Protein AF-A0A3S0IUZ4-F1 (afdb_monomer_lite)

pLDDT: mean 76.38, std 26.77, range [26.02, 98.75]

Sequence (244 aa):
MRRESFLPTLWREYWLGLLCVPESLPTFTSVLWPRCVYHRPGGYAGPLLISDRSLNGAGVPEYPLNALEGSDYRIWSLLLERGSLDIDEDIVDYNEDNCPFDFNPEQVNTDGDALGDICDPDMDGDGIDNESDNCPLIPNTDQANFDGDELGDVCDLDADNDEVNDDSDLCLYTQLGATVNASGCSIAQLVPCEGADENTSWKNHGQYVSKMAKEAKTFRKQGLINQWEFLTIMQAAAQSACGK

Organism: NCBI:txid271096

Radius of gyration: 33.3 Å; chains: 1; bounding box: 91×49×77 Å

InterPro domains:
  IPR003367 Thrombospondin, type 3-like repeat [PF02412] (110-143)
  IPR003367 Thrombospondin, type 3-like repeat [PF02412] (147-173)
  IPR017897 Thrombospondin, type 3 repeat [PS51234] (108-143)
  IPR028974 TSP type-3 repeat [G3DSA:4.10.1080.10] (69-176)
  IPR028974 TSP type-3 repeat [SSF103647] (84-174)

Secondary structure (DSSP, 8-state):
-------------------B-----------PPPPB-PPPPTT--S--------B-TTSPBPPS--TTSSS-HHHHHHHHHHT---SSSSSS-TTT-SSTTS--TT---SS-SSS-TTT-SSTT-SSS-TTT-SSTTS--TT---SS-SSS-TTT-SSTT-SSS-TTT-S-SSPPTT--B-TTS-BHHHHS-SS-SBTTB--SSHHHHHHHHHHHHHHHHHHTSS-HHHHHHHHHHHHHS-TT-

Structure (mmCIF, N/CA/C/O backbone):
data_AF-A0A3S0IUZ4-F1
#
_entry.id   AF-A0A3S0IUZ4-F1
#
loop_
_atom_site.group_PDB
_atom_site.id
_atom_site.type_symbol
_atom_site.label_atom_id
_atom_site.label_alt_id
_atom_site.label_comp_id
_atom_site.label_asym_id
_atom_site.label_entity_id
_atom_site.label_seq_id
_atom_site.pdbx_PDB_ins_code
_atom_site.Cartn_x
_atom_site.Cartn_y
_atom_site.Cartn_z
_atom_site.occupancy
_atom_site.B_iso_or_equiv
_atom_site.auth_seq_id
_atom_site.auth_comp_id
_atom_site.auth_asym_id
_atom_site.auth_atom_id
_atom_site.pdbx_PDB_model_num
ATOM 1 N N . MET A 1 1 ? 50.490 -33.095 11.705 1.00 38.12 1 MET A N 1
ATOM 2 C CA . MET A 1 1 ? 49.403 -33.441 10.763 1.00 38.12 1 MET A CA 1
ATOM 3 C C . MET A 1 1 ? 48.264 -32.476 11.022 1.00 38.12 1 MET A C 1
ATOM 5 O O . MET A 1 1 ? 47.929 -32.265 12.181 1.00 38.12 1 MET A O 1
ATOM 9 N N . ARG A 1 2 ? 47.815 -31.796 9.966 1.00 28.83 2 ARG A N 1
ATOM 10 C CA . ARG A 1 2 ? 46.907 -30.645 9.998 1.00 28.83 2 ARG A CA 1
ATOM 11 C C . ARG A 1 2 ? 45.588 -30.977 10.707 1.00 28.83 2 ARG A C 1
ATOM 13 O O . ARG A 1 2 ? 44.941 -31.958 10.357 1.00 28.83 2 ARG A O 1
ATOM 20 N N . ARG A 1 3 ? 45.200 -30.134 11.665 1.00 34.34 3 ARG A N 1
ATOM 21 C CA . ARG A 1 3 ? 43.798 -29.721 11.824 1.00 34.34 3 ARG A CA 1
ATOM 22 C C . ARG A 1 3 ? 43.570 -28.625 10.795 1.00 34.34 3 ARG A C 1
ATOM 24 O O . ARG A 1 3 ? 44.510 -27.864 10.626 1.00 34.34 3 ARG A O 1
ATOM 31 N N . GLU A 1 4 ? 42.401 -28.566 10.168 1.00 31.52 4 GLU A N 1
ATOM 32 C CA . GLU A 1 4 ? 41.558 -27.363 10.117 1.00 31.52 4 GLU A CA 1
ATOM 33 C C . GLU A 1 4 ? 40.123 -27.770 9.767 1.00 31.52 4 GLU A C 1
ATOM 35 O O . GLU A 1 4 ? 39.864 -28.812 9.165 1.00 31.52 4 GLU A O 1
ATOM 40 N N . SER A 1 5 ? 39.214 -26.954 10.269 1.00 30.95 5 SER A N 1
ATOM 41 C CA . SER A 1 5 ? 37.774 -27.099 10.380 1.00 30.95 5 SER A CA 1
ATOM 42 C C . SER A 1 5 ? 37.096 -25.974 9.593 1.00 30.95 5 SER A C 1
ATOM 44 O O . SER A 1 5 ? 37.681 -24.915 9.418 1.00 30.95 5 SER A O 1
ATOM 46 N N . PHE A 1 6 ? 35.875 -26.263 9.144 1.00 29.30 6 PHE A N 1
ATOM 47 C CA . PHE A 1 6 ? 34.813 -25.414 8.584 1.00 29.30 6 PHE A CA 1
ATOM 48 C C . PHE A 1 6 ? 34.943 -23.865 8.627 1.00 29.30 6 PHE A C 1
ATOM 50 O O . PHE A 1 6 ? 35.162 -23.286 9.685 1.00 29.30 6 PHE A O 1
ATOM 57 N N . LEU A 1 7 ? 34.697 -23.289 7.433 1.00 31.92 7 LEU A N 1
ATOM 58 C CA . LEU A 1 7 ? 34.215 -21.962 6.956 1.00 31.92 7 LEU A CA 1
ATOM 59 C C . LEU A 1 7 ? 33.821 -20.860 7.981 1.00 31.92 7 LEU A C 1
ATOM 61 O O . LEU A 1 7 ? 33.289 -21.169 9.045 1.00 31.92 7 LEU A O 1
ATOM 65 N N . PRO A 1 8 ? 33.969 -19.562 7.614 1.00 32.47 8 PRO A N 1
ATOM 66 C CA . PRO A 1 8 ? 32.879 -18.879 6.899 1.00 32.47 8 PRO A CA 1
ATOM 67 C C . PRO A 1 8 ? 33.288 -17.996 5.699 1.00 32.47 8 PRO A C 1
ATOM 69 O O . PRO A 1 8 ? 34.370 -17.422 5.620 1.00 32.47 8 PRO A O 1
ATOM 72 N N . THR A 1 9 ? 32.327 -17.938 4.782 1.00 36.88 9 THR A N 1
ATOM 73 C CA . THR A 1 9 ? 31.965 -16.945 3.762 1.00 36.88 9 THR A CA 1
ATOM 74 C C . THR A 1 9 ? 32.426 -15.509 4.028 1.00 36.88 9 THR A C 1
ATOM 76 O O . THR 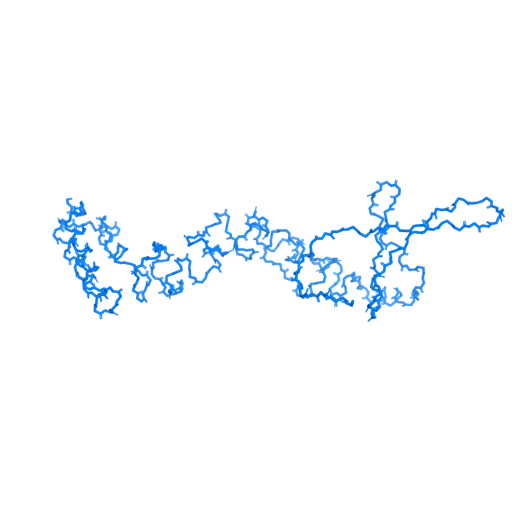A 1 9 ? 32.147 -14.981 5.096 1.00 36.88 9 THR A O 1
ATOM 79 N N . LEU A 1 10 ? 33.020 -14.873 3.010 1.00 26.48 10 LEU A N 1
ATOM 80 C CA . LEU A 1 10 ? 32.946 -13.438 2.686 1.00 26.48 10 LEU A CA 1
ATOM 81 C C . LEU A 1 10 ? 33.593 -13.253 1.299 1.00 26.48 10 LEU A C 1
ATOM 83 O O . LEU A 1 10 ? 34.812 -13.318 1.175 1.00 26.48 10 LEU A O 1
ATOM 87 N N . TRP A 1 11 ? 32.789 -13.057 0.251 1.00 26.02 11 TRP A N 1
ATOM 88 C CA . TRP A 1 11 ? 33.273 -12.571 -1.047 1.00 26.02 11 TRP A CA 1
ATOM 89 C C . TRP A 1 11 ? 32.462 -11.339 -1.450 1.00 26.02 11 TRP A C 1
ATOM 91 O O . TRP A 1 11 ? 31.494 -11.417 -2.196 1.00 26.02 11 TRP A O 1
ATOM 101 N N . ARG A 1 12 ? 32.891 -10.188 -0.938 1.00 34.03 12 ARG A N 1
ATOM 102 C CA . ARG A 1 12 ? 33.001 -8.961 -1.727 1.00 34.03 12 ARG A CA 1
ATOM 103 C C . ARG A 1 12 ? 34.488 -8.635 -1.732 1.00 34.03 12 ARG A C 1
ATOM 105 O O . ARG A 1 12 ? 35.056 -8.471 -0.662 1.00 34.03 12 ARG A O 1
ATOM 112 N N . GLU A 1 13 ? 35.112 -8.631 -2.903 1.00 31.73 13 GLU A N 1
ATOM 113 C CA . GLU A 1 13 ? 35.878 -7.485 -3.399 1.00 31.73 13 GLU A CA 1
ATOM 114 C C . GLU A 1 13 ? 36.484 -7.781 -4.776 1.00 31.73 13 GLU A C 1
ATOM 116 O O . GLU A 1 13 ? 36.879 -8.899 -5.106 1.00 31.73 13 GLU A O 1
ATOM 121 N N . TYR A 1 14 ? 36.455 -6.722 -5.576 1.00 35.22 14 TYR A N 1
ATOM 122 C CA . TYR A 1 14 ? 36.903 -6.586 -6.950 1.00 35.22 14 TYR A CA 1
ATOM 123 C C . TYR A 1 14 ? 38.440 -6.636 -7.065 1.00 35.22 14 TYR A C 1
ATOM 125 O O . TYR A 1 14 ? 39.145 -6.752 -6.069 1.00 35.22 14 TYR A O 1
ATOM 133 N N . TRP A 1 15 ? 38.920 -6.480 -8.307 1.00 33.03 15 TRP A N 1
ATOM 134 C CA . TRP A 1 15 ? 40.301 -6.270 -8.782 1.00 33.03 15 TRP A CA 1
ATOM 135 C C . TRP A 1 15 ? 40.948 -7.493 -9.445 1.00 33.03 15 TRP A C 1
ATOM 137 O O . TRP A 1 15 ? 41.754 -8.224 -8.873 1.00 33.03 15 TRP A O 1
ATOM 147 N N . LEU A 1 16 ? 40.647 -7.658 -10.732 1.00 35.12 16 LEU A N 1
ATOM 148 C CA . LEU A 1 16 ? 41.428 -8.483 -11.650 1.00 35.12 16 LEU A CA 1
ATOM 149 C C . LEU A 1 16 ? 42.621 -7.663 -12.159 1.00 35.12 16 LEU A C 1
ATOM 151 O O . LEU A 1 16 ? 42.471 -6.665 -12.865 1.00 35.12 16 LEU A O 1
ATOM 155 N N . GLY A 1 17 ? 43.816 -8.076 -11.735 1.00 34.81 17 GLY A N 1
ATOM 156 C CA . GLY A 1 17 ? 45.087 -7.487 -12.139 1.00 34.81 17 GLY A CA 1
ATOM 157 C C . GLY A 1 17 ? 45.420 -7.773 -13.605 1.00 34.81 17 GLY A C 1
ATOM 158 O O . GLY A 1 17 ? 45.372 -8.914 -14.062 1.00 34.81 17 GLY A O 1
ATOM 159 N N . LEU A 1 18 ? 45.804 -6.716 -14.319 1.00 35.62 18 LEU A N 1
ATOM 160 C CA . LEU A 1 18 ? 46.315 -6.742 -15.685 1.00 35.62 18 LEU A CA 1
ATOM 161 C C . LEU A 1 18 ? 47.748 -7.313 -15.689 1.00 35.62 18 LEU A C 1
ATOM 163 O O . LEU A 1 18 ? 48.633 -6.754 -15.041 1.00 35.62 18 LEU A O 1
ATOM 167 N N . LEU A 1 19 ? 47.998 -8.411 -16.408 1.00 38.41 19 LEU A N 1
ATOM 168 C CA . LEU A 1 19 ? 49.339 -8.991 -16.562 1.00 38.41 19 LEU A CA 1
ATOM 169 C C . LEU A 1 19 ? 49.801 -8.796 -18.010 1.00 38.41 19 LEU A C 1
ATOM 171 O O . LEU A 1 19 ? 49.246 -9.392 -18.930 1.00 38.41 19 LEU A O 1
ATOM 175 N N . CYS A 1 20 ? 50.804 -7.942 -18.217 1.00 34.34 20 CYS A N 1
ATOM 176 C CA . CYS A 1 20 ? 51.356 -7.647 -19.539 1.00 34.34 20 CYS A CA 1
ATOM 177 C C . CYS A 1 20 ? 52.800 -8.185 -19.603 1.00 34.34 20 CYS A C 1
ATOM 179 O O . CYS A 1 20 ? 53.623 -7.866 -18.742 1.00 34.34 20 CYS A O 1
ATOM 181 N N . VAL A 1 21 ? 53.107 -9.033 -20.592 1.00 38.72 21 VAL A N 1
ATOM 182 C CA . VAL A 1 21 ? 54.426 -9.678 -20.749 1.00 38.72 21 VAL A CA 1
ATOM 183 C C . VAL A 1 21 ? 55.182 -9.018 -21.912 1.00 38.72 21 VAL A C 1
ATOM 185 O O . VAL A 1 21 ? 54.617 -8.917 -23.000 1.00 38.72 21 VAL A O 1
ATOM 188 N N . PRO A 1 22 ? 56.439 -8.569 -21.737 1.00 35.72 22 PRO A N 1
ATOM 189 C CA . PRO A 1 22 ? 57.230 -8.039 -22.842 1.00 35.72 22 PRO A CA 1
ATOM 190 C C . PRO A 1 22 ? 57.871 -9.179 -23.648 1.00 35.72 22 PRO A C 1
ATOM 192 O O . PRO A 1 22 ? 58.700 -9.925 -23.124 1.00 35.72 22 PRO A O 1
ATOM 195 N N . GLU A 1 23 ? 57.532 -9.304 -24.933 1.00 37.03 23 GLU A N 1
ATOM 196 C CA . GLU A 1 23 ? 58.313 -10.127 -25.860 1.00 37.03 23 GLU A CA 1
ATOM 197 C C . GLU A 1 23 ? 59.601 -9.392 -26.247 1.00 37.03 23 GLU A C 1
ATOM 199 O O . GLU A 1 23 ? 59.605 -8.202 -26.560 1.00 37.03 23 GLU A O 1
ATOM 204 N N . SER A 1 24 ? 60.717 -10.115 -26.229 1.00 46.59 24 SER A N 1
ATOM 205 C CA . SER A 1 24 ? 61.991 -9.642 -26.764 1.00 46.59 24 SER A CA 1
ATOM 206 C C . SER A 1 24 ? 62.342 -10.511 -27.960 1.00 46.59 24 SER A C 1
ATOM 208 O O . SER A 1 24 ? 62.272 -11.727 -27.827 1.00 46.59 24 SER A O 1
ATOM 210 N N . LEU A 1 25 ? 62.678 -9.900 -29.105 1.00 37.78 25 LEU A N 1
ATOM 211 C CA . LEU A 1 25 ? 63.705 -10.310 -30.082 1.00 37.78 25 LEU A CA 1
ATOM 212 C C . LEU A 1 25 ? 63.731 -9.321 -31.284 1.00 37.78 25 LEU A C 1
ATOM 214 O O . LEU A 1 25 ? 62.871 -8.447 -31.373 1.00 37.78 25 LEU A O 1
ATOM 218 N N . PRO A 1 26 ? 64.794 -9.320 -32.116 1.00 46.88 26 PRO A N 1
ATOM 219 C CA . PRO A 1 26 ? 65.522 -8.098 -32.428 1.00 46.88 26 PRO A CA 1
ATOM 220 C C . PRO A 1 26 ? 65.213 -7.513 -33.811 1.00 46.88 26 PRO A C 1
ATOM 222 O O . PRO A 1 26 ? 64.905 -8.218 -34.766 1.00 46.88 26 PRO A O 1
ATOM 225 N N . THR A 1 27 ? 65.437 -6.199 -33.903 1.00 49.34 27 THR A N 1
ATOM 226 C CA . THR A 1 27 ? 65.638 -5.405 -35.127 1.00 49.34 27 THR A CA 1
ATOM 227 C C . THR A 1 27 ? 64.523 -5.478 -36.173 1.00 49.34 27 THR A C 1
ATOM 229 O O . THR A 1 27 ? 64.590 -6.274 -37.096 1.00 49.34 27 THR A O 1
ATOM 232 N N . PHE A 1 28 ? 63.551 -4.572 -36.083 1.00 41.09 28 PHE A N 1
ATOM 233 C CA . PHE A 1 28 ? 63.311 -3.498 -37.059 1.00 41.09 28 PHE A CA 1
ATOM 234 C C . PHE A 1 28 ? 62.211 -2.573 -36.508 1.00 41.09 28 PHE A C 1
ATOM 236 O O . PHE A 1 28 ? 61.380 -2.968 -35.697 1.00 41.09 28 PHE A O 1
ATOM 243 N N . THR A 1 29 ? 62.272 -1.302 -36.886 1.00 48.88 29 THR A N 1
ATOM 244 C CA . THR A 1 29 ? 61.481 -0.190 -36.348 1.00 48.88 29 THR A CA 1
ATOM 245 C C . THR A 1 29 ? 59.971 -0.364 -36.551 1.00 48.88 29 THR A C 1
ATOM 247 O O . THR A 1 29 ? 59.463 -0.096 -37.636 1.00 48.88 29 THR A O 1
ATOM 250 N N . SER A 1 30 ? 59.247 -0.737 -35.497 1.00 41.72 30 SER A N 1
ATOM 251 C CA . SER A 1 30 ? 57.835 -0.386 -35.295 1.00 41.72 30 SER A CA 1
ATOM 252 C C . SER A 1 30 ? 57.509 -0.489 -33.802 1.00 41.72 30 SER A C 1
ATOM 254 O O . SER A 1 30 ? 57.964 -1.405 -33.120 1.00 41.72 30 SER A O 1
ATOM 256 N N . VAL A 1 31 ? 56.815 0.515 -33.267 1.00 38.41 31 VAL A N 1
ATOM 257 C CA . VAL A 1 31 ? 56.419 0.578 -31.854 1.00 38.41 31 VAL A CA 1
ATOM 258 C C . VAL A 1 31 ? 55.264 -0.404 -31.654 1.00 38.41 31 VAL A C 1
ATOM 260 O O . VAL A 1 31 ? 54.158 -0.138 -32.114 1.00 38.41 31 VAL A O 1
ATOM 263 N N . LEU A 1 32 ? 55.521 -1.536 -30.997 1.00 39.16 32 LEU A N 1
ATOM 264 C CA . LEU A 1 32 ? 54.489 -2.460 -30.523 1.00 39.16 32 LEU A CA 1
ATOM 265 C C . LEU A 1 32 ? 54.197 -2.169 -29.047 1.00 39.16 32 LEU A C 1
ATOM 267 O O . LEU A 1 32 ? 55.089 -2.234 -28.201 1.00 39.16 32 LEU A O 1
ATOM 271 N N . TRP A 1 33 ? 52.944 -1.826 -28.759 1.00 36.09 33 TRP A N 1
ATOM 272 C CA . TRP A 1 33 ? 52.404 -1.700 -27.405 1.00 36.09 33 TRP A CA 1
ATOM 273 C C . TRP A 1 33 ? 52.109 -3.096 -26.825 1.00 36.09 33 TRP A C 1
ATOM 275 O O . TRP A 1 33 ? 51.830 -4.022 -27.592 1.00 36.09 33 TRP A O 1
ATOM 285 N N . PRO A 1 34 ? 52.173 -3.288 -25.494 1.00 35.28 34 PRO A N 1
ATOM 286 C CA . PRO A 1 34 ? 51.939 -4.593 -24.887 1.00 35.28 34 PRO A CA 1
ATOM 287 C C . PRO A 1 34 ? 50.483 -5.038 -25.078 1.00 35.28 34 PRO A C 1
ATOM 289 O O . PRO A 1 34 ? 49.554 -4.295 -24.775 1.00 35.28 34 PRO A O 1
ATOM 292 N N . ARG A 1 35 ? 50.281 -6.278 -25.537 1.00 39.81 35 ARG A N 1
ATOM 293 C CA . ARG A 1 35 ? 48.979 -6.951 -25.464 1.00 39.81 35 ARG A CA 1
ATOM 294 C C . ARG A 1 35 ? 48.735 -7.370 -24.018 1.00 39.81 35 ARG A C 1
ATOM 296 O O . ARG A 1 35 ? 49.530 -8.122 -23.457 1.00 39.81 35 ARG A O 1
ATOM 303 N N . CYS A 1 36 ? 47.646 -6.901 -23.424 1.00 36.91 36 CYS A N 1
ATOM 304 C CA . CYS A 1 36 ? 47.216 -7.341 -22.104 1.0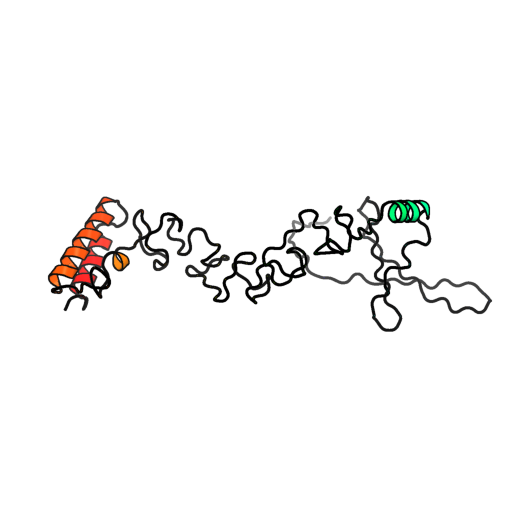0 36.91 36 CYS A CA 1
ATOM 305 C C . CYS A 1 36 ? 45.989 -8.244 -22.289 1.00 36.91 36 CYS A C 1
ATOM 307 O O . CYS A 1 36 ? 45.030 -7.862 -22.952 1.00 36.91 36 CYS A O 1
ATOM 309 N N . VAL A 1 37 ? 46.057 -9.467 -21.762 1.00 39.72 37 VAL A N 1
ATOM 310 C CA . VAL A 1 37 ? 44.999 -10.482 -21.887 1.00 39.72 37 VAL A CA 1
ATOM 311 C C . VAL A 1 37 ? 44.443 -10.764 -20.497 1.00 39.72 37 VAL A C 1
ATOM 313 O O . VAL A 1 37 ? 45.203 -10.963 -19.549 1.00 39.72 37 VAL A O 1
ATOM 316 N N . TYR A 1 38 ? 43.118 -10.794 -20.371 1.00 36.34 38 TYR A N 1
ATOM 317 C CA . TYR A 1 38 ? 42.448 -11.207 -19.141 1.00 36.34 38 TYR A CA 1
ATOM 318 C C . TYR A 1 38 ? 42.519 -12.732 -18.995 1.00 36.34 38 TYR A C 1
ATOM 320 O O . TYR A 1 38 ? 42.073 -13.472 -19.873 1.00 36.34 38 TYR A O 1
ATOM 328 N N . HIS A 1 39 ? 43.069 -13.226 -17.886 1.00 35.56 39 HIS A N 1
ATOM 329 C CA . HIS A 1 39 ? 43.077 -14.659 -17.593 1.00 35.56 39 HIS A CA 1
ATOM 330 C C . HIS A 1 39 ? 41.900 -15.048 -16.692 1.00 35.56 39 HIS A C 1
ATOM 332 O O . HIS A 1 39 ? 41.704 -14.464 -15.628 1.00 35.56 39 HIS A O 1
ATOM 338 N N . ARG A 1 40 ? 41.153 -16.093 -17.085 1.00 43.81 40 ARG A N 1
ATOM 339 C CA . ARG A 1 40 ? 40.202 -16.776 -16.192 1.00 43.81 40 ARG A CA 1
ATOM 340 C C . ARG A 1 40 ? 40.958 -17.580 -15.122 1.00 43.81 40 ARG A C 1
ATOM 342 O O . ARG A 1 40 ? 41.949 -18.234 -15.457 1.00 43.81 40 ARG A O 1
ATOM 349 N N . PRO A 1 41 ? 40.459 -17.651 -13.876 1.00 39.06 41 PRO A N 1
ATOM 350 C CA . PRO A 1 41 ? 40.871 -18.678 -12.924 1.00 39.06 41 PRO A CA 1
ATOM 351 C C . PRO A 1 41 ? 40.514 -20.076 -13.456 1.00 39.06 41 PRO A C 1
ATOM 353 O O . PRO A 1 41 ? 39.448 -20.280 -14.041 1.00 39.06 41 PRO A O 1
ATOM 356 N N . GLY A 1 42 ? 41.414 -21.045 -13.273 1.00 35.34 42 GLY A N 1
ATOM 357 C CA . GLY A 1 42 ? 41.238 -22.408 -13.781 1.00 35.34 42 GLY A CA 1
ATOM 358 C C . GLY A 1 42 ? 40.006 -23.099 -13.187 1.00 35.34 42 GLY A C 1
ATOM 359 O O . GLY A 1 42 ? 39.918 -23.251 -11.972 1.00 35.34 42 GLY A O 1
ATOM 360 N N . GLY A 1 43 ? 39.078 -23.534 -14.048 1.00 39.41 43 GLY A N 1
ATOM 361 C CA . GLY A 1 43 ? 37.890 -24.303 -13.648 1.00 39.41 43 GLY A CA 1
ATOM 362 C C . GLY A 1 43 ? 36.665 -24.195 -14.567 1.00 39.41 43 GLY A C 1
ATOM 363 O O . GLY A 1 43 ? 35.780 -25.036 -14.472 1.00 39.41 43 GLY A O 1
ATOM 364 N N . TYR A 1 44 ? 36.609 -23.220 -15.481 1.00 35.81 44 TYR A N 1
ATOM 365 C CA . TYR A 1 44 ? 35.459 -23.024 -16.377 1.00 35.81 44 TYR A CA 1
ATOM 366 C C . TYR A 1 44 ? 35.685 -23.637 -17.767 1.00 35.81 44 TYR A C 1
ATOM 368 O O . TYR A 1 44 ? 36.651 -23.289 -18.444 1.00 35.81 44 TYR A O 1
ATOM 376 N N . ALA A 1 45 ? 34.764 -24.497 -18.215 1.00 36.41 45 ALA A N 1
ATOM 377 C CA . ALA A 1 45 ? 34.686 -25.003 -19.586 1.00 36.41 45 ALA A CA 1
ATOM 378 C C . ALA A 1 45 ? 33.384 -24.503 -20.241 1.00 36.41 45 ALA A C 1
ATOM 380 O O . ALA A 1 45 ? 32.307 -25.016 -19.965 1.00 36.41 45 ALA A O 1
ATOM 381 N N . GLY A 1 46 ? 33.499 -23.475 -21.081 1.00 41.41 46 GLY A N 1
ATOM 382 C CA . GLY A 1 46 ? 32.425 -22.880 -21.884 1.00 41.41 46 GLY A CA 1
ATOM 383 C C . GLY A 1 46 ? 33.025 -21.837 -22.838 1.00 41.41 46 GLY A C 1
ATOM 384 O O . GLY A 1 46 ? 34.096 -21.304 -22.514 1.00 41.41 46 GLY A O 1
ATOM 385 N N . PRO A 1 47 ? 32.421 -21.575 -24.014 1.00 35.53 47 PRO A N 1
ATOM 386 C CA . PRO A 1 47 ? 32.970 -20.635 -24.988 1.00 35.53 47 PRO A CA 1
ATOM 387 C C . PRO A 1 47 ? 33.183 -19.239 -24.377 1.00 35.53 47 PRO A C 1
ATOM 389 O O . PRO A 1 47 ? 32.499 -18.821 -23.442 1.00 35.53 47 PRO A O 1
ATOM 392 N N . LEU A 1 48 ? 34.215 -18.544 -24.853 1.00 37.69 48 LEU A N 1
ATOM 393 C CA . LEU A 1 48 ? 34.443 -17.129 -24.571 1.00 37.69 48 LEU A CA 1
ATOM 394 C C . LEU A 1 48 ? 33.367 -16.332 -25.312 1.00 37.69 48 LEU A C 1
ATOM 396 O O . LEU A 1 48 ? 33.478 -16.161 -26.520 1.00 37.69 48 LEU A O 1
ATOM 400 N N . LEU A 1 49 ? 32.340 -15.876 -24.595 1.00 35.06 49 LEU A N 1
ATOM 401 C CA . LEU A 1 49 ? 31.540 -14.749 -25.061 1.00 35.06 49 LEU A CA 1
ATOM 402 C C . LEU A 1 49 ? 32.396 -13.492 -24.872 1.00 35.06 49 LEU A C 1
ATOM 404 O O . LEU A 1 49 ? 33.065 -13.322 -23.848 1.00 35.06 49 LEU A O 1
ATOM 408 N N . ILE A 1 50 ? 32.495 -12.724 -25.946 1.00 35.41 50 ILE A N 1
ATOM 409 C CA . ILE A 1 50 ? 33.473 -11.666 -26.180 1.00 35.41 50 ILE A CA 1
ATOM 410 C C . ILE A 1 50 ? 33.238 -10.533 -25.175 1.00 35.41 50 ILE A C 1
ATOM 412 O O . ILE A 1 50 ? 32.196 -9.893 -25.205 1.00 35.41 50 ILE A O 1
ATOM 416 N N . SER A 1 51 ? 34.217 -10.249 -24.312 1.00 36.16 51 SER A N 1
ATOM 417 C CA . SER A 1 51 ? 34.374 -8.898 -23.777 1.00 36.16 51 SER A CA 1
ATOM 418 C C . SER A 1 51 ? 35.567 -8.279 -24.488 1.00 36.16 51 SER A C 1
ATOM 420 O O . SER A 1 51 ? 36.690 -8.776 -24.391 1.00 36.16 51 SER A O 1
ATOM 422 N N . ASP A 1 52 ? 35.322 -7.226 -25.258 1.00 39.03 52 ASP A N 1
ATOM 423 C CA . ASP A 1 52 ? 36.407 -6.386 -25.747 1.00 39.03 52 ASP A CA 1
ATOM 424 C C . ASP A 1 52 ? 35.958 -4.927 -25.725 1.00 39.03 52 ASP A C 1
ATOM 426 O O . ASP A 1 52 ? 35.535 -4.342 -26.719 1.00 39.03 52 ASP A O 1
ATOM 430 N N . ARG A 1 53 ? 35.997 -4.336 -24.526 1.00 41.41 53 ARG A N 1
ATOM 431 C CA . ARG A 1 53 ? 35.921 -2.884 -24.372 1.00 41.41 53 ARG A CA 1
ATOM 432 C C . ARG A 1 53 ? 37.345 -2.349 -24.542 1.00 41.41 53 ARG A C 1
ATOM 434 O O . ARG A 1 53 ? 38.061 -2.162 -23.559 1.00 41.41 53 ARG A O 1
ATOM 441 N N . SER A 1 54 ? 37.776 -2.152 -25.788 1.00 40.94 54 SER A N 1
ATOM 442 C CA . SER A 1 54 ? 39.042 -1.470 -26.080 1.00 40.94 54 SER A CA 1
ATOM 443 C C . SER A 1 54 ? 38.852 0.037 -25.883 1.00 40.94 54 SER A C 1
ATOM 445 O O . SER A 1 54 ? 38.051 0.677 -26.563 1.00 40.94 54 SER A O 1
ATOM 447 N N . LEU A 1 55 ? 39.539 0.608 -24.893 1.00 41.78 55 LEU A N 1
ATOM 448 C CA . LEU A 1 55 ? 39.617 2.056 -24.697 1.00 41.78 55 LEU A CA 1
ATOM 449 C C . LEU A 1 55 ? 40.771 2.596 -25.542 1.00 41.78 55 LEU A C 1
ATOM 451 O O . LEU A 1 55 ? 41.882 2.062 -25.484 1.00 41.78 55 LEU A O 1
ATOM 455 N N . ASN A 1 56 ? 40.548 3.693 -26.266 1.00 44.25 56 ASN A N 1
ATOM 456 C CA . ASN A 1 56 ? 41.661 4.401 -26.891 1.00 44.25 56 ASN A CA 1
ATOM 457 C C . ASN A 1 56 ? 42.529 5.102 -25.829 1.00 44.25 56 ASN A C 1
ATOM 459 O O . ASN A 1 56 ? 42.144 5.240 -24.665 1.00 44.25 56 ASN A O 1
ATOM 463 N N . GLY A 1 57 ? 43.700 5.607 -26.233 1.00 42.81 57 GLY A N 1
ATOM 464 C CA . GLY A 1 57 ? 44.660 6.301 -25.359 1.00 42.81 57 GLY A CA 1
ATOM 465 C C . GLY A 1 57 ? 44.157 7.578 -24.655 1.00 42.81 57 GLY A C 1
ATOM 466 O O . GLY A 1 57 ? 44.963 8.260 -24.027 1.00 42.81 57 GLY A O 1
ATOM 467 N N . ALA A 1 58 ? 42.864 7.910 -24.752 1.00 44.72 58 ALA A N 1
ATOM 468 C CA . ALA A 1 58 ? 42.194 8.990 -24.029 1.00 44.72 58 ALA A CA 1
ATOM 469 C C . ALA A 1 58 ? 41.085 8.503 -23.063 1.00 44.72 58 ALA A C 1
ATOM 471 O O . ALA A 1 58 ? 40.452 9.334 -22.418 1.00 44.72 58 ALA A O 1
ATOM 472 N N . GLY A 1 59 ? 40.854 7.189 -22.928 1.00 41.78 59 GLY A N 1
ATOM 473 C CA . GLY A 1 59 ? 39.858 6.629 -22.001 1.00 41.78 59 GLY A CA 1
ATOM 474 C C . GLY A 1 59 ? 38.406 6.713 -22.484 1.00 41.78 59 GLY A C 1
ATOM 475 O O . GLY A 1 59 ? 37.493 6.579 -21.675 1.00 41.78 59 GLY A O 1
ATOM 476 N N . VAL A 1 60 ? 38.183 6.922 -23.784 1.00 37.66 60 VAL A N 1
ATOM 477 C CA . VAL A 1 60 ? 36.846 6.900 -24.399 1.00 37.66 60 VAL A CA 1
ATOM 478 C C . VAL A 1 60 ? 36.611 5.506 -25.006 1.00 37.66 60 VAL A C 1
ATOM 480 O O . VAL A 1 60 ? 37.546 4.983 -25.624 1.00 37.66 60 VAL A O 1
ATOM 483 N N . PRO A 1 61 ? 35.422 4.884 -24.847 1.00 45.03 61 PRO A N 1
ATOM 484 C CA . PRO A 1 61 ? 35.099 3.620 -25.510 1.00 45.03 61 PRO A CA 1
ATOM 485 C C . PRO A 1 61 ? 35.266 3.752 -27.026 1.00 45.03 61 PRO A C 1
ATOM 487 O O . PRO A 1 61 ? 34.652 4.626 -27.639 1.00 45.03 61 PRO A O 1
ATOM 490 N N . GLU A 1 62 ? 36.113 2.922 -27.638 1.00 41.22 62 GLU A N 1
ATOM 491 C CA . GLU A 1 62 ? 36.089 2.774 -29.092 1.00 41.22 62 GLU A CA 1
ATOM 492 C C . GLU A 1 62 ? 34.818 2.005 -29.470 1.00 41.22 62 GLU A C 1
ATOM 494 O O . GLU A 1 62 ? 34.508 0.974 -28.871 1.00 41.22 62 GLU A O 1
ATOM 499 N N . TYR A 1 63 ? 34.070 2.515 -30.452 1.00 47.53 63 TYR A N 1
ATOM 500 C CA . TYR A 1 63 ? 32.967 1.788 -31.082 1.00 47.53 63 TYR A CA 1
ATOM 501 C C . TYR A 1 63 ? 33.425 0.368 -31.467 1.00 47.53 63 TYR A C 1
ATOM 503 O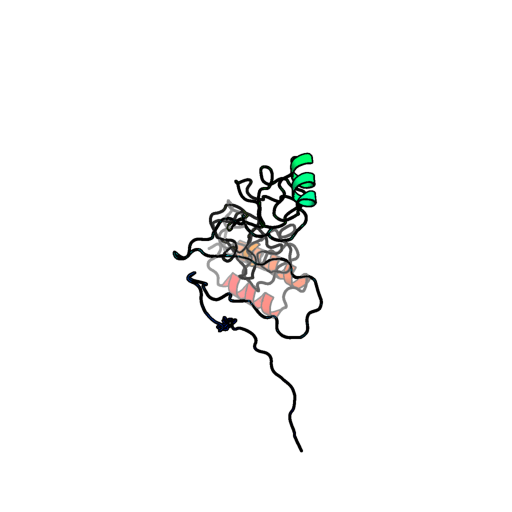 O . TYR A 1 63 ? 34.561 0.218 -31.936 1.00 47.53 63 TYR A O 1
ATOM 511 N N . PRO A 1 64 ? 32.581 -0.670 -31.318 1.00 41.94 64 PRO A N 1
ATOM 512 C CA . PRO A 1 64 ? 32.981 -2.057 -31.514 1.00 41.94 64 PRO A CA 1
ATOM 513 C C . PRO A 1 64 ? 33.062 -2.361 -33.013 1.00 41.94 64 PRO A C 1
ATOM 515 O O . PRO A 1 64 ? 32.208 -3.024 -33.585 1.00 41.94 64 PRO A O 1
ATOM 518 N N . LEU A 1 65 ? 34.089 -1.848 -33.686 1.00 42.91 65 LEU A N 1
ATOM 519 C CA . LEU A 1 65 ? 34.336 -2.128 -35.102 1.00 42.91 65 LEU A CA 1
ATOM 520 C C . LEU A 1 65 ? 35.376 -3.232 -35.322 1.00 42.91 65 LEU A C 1
ATOM 522 O O . LEU A 1 65 ? 35.562 -3.663 -36.456 1.00 42.91 65 LEU A O 1
ATOM 526 N N . ASN A 1 66 ? 36.024 -3.738 -34.265 1.00 34.47 66 ASN A N 1
ATOM 527 C CA . ASN A 1 66 ? 37.231 -4.559 -34.419 1.00 34.47 66 ASN A CA 1
ATOM 528 C C . ASN A 1 66 ? 37.158 -5.976 -33.814 1.00 34.47 66 ASN A C 1
ATOM 530 O O . ASN A 1 66 ? 38.176 -6.660 -33.771 1.00 34.47 66 ASN A O 1
ATOM 534 N N . ALA A 1 67 ? 35.982 -6.482 -33.428 1.00 39.25 67 ALA A N 1
ATOM 535 C CA . ALA A 1 67 ? 35.832 -7.867 -32.946 1.00 39.25 67 ALA A CA 1
ATOM 536 C C . ALA A 1 67 ? 35.827 -8.940 -34.065 1.00 39.25 67 ALA A C 1
ATOM 538 O O . ALA A 1 67 ? 35.448 -10.086 -33.830 1.00 39.25 67 ALA A O 1
ATOM 539 N N . LEU A 1 68 ? 36.235 -8.598 -35.293 1.00 43.00 68 LEU A N 1
ATOM 540 C CA . LEU A 1 68 ? 36.106 -9.469 -36.473 1.00 43.00 68 LEU A CA 1
ATOM 541 C C . LEU A 1 68 ? 37.409 -9.648 -37.258 1.00 43.00 68 LEU A C 1
ATOM 543 O O . LEU A 1 68 ? 37.384 -9.952 -38.449 1.00 43.00 68 LEU A O 1
ATOM 547 N N . GLU A 1 69 ? 38.570 -9.540 -36.616 1.00 39.91 69 GLU A N 1
ATOM 548 C CA . GLU A 1 69 ? 39.769 -10.182 -37.168 1.00 39.91 69 GLU A CA 1
ATOM 549 C C . GLU A 1 69 ? 39.765 -11.675 -36.802 1.00 39.91 69 GLU A C 1
ATOM 551 O O . GLU A 1 69 ? 40.544 -12.140 -35.973 1.00 39.91 69 GLU A O 1
ATOM 556 N N . GLY A 1 70 ? 38.856 -12.448 -37.411 1.00 42.75 70 GLY A N 1
ATOM 557 C CA . GLY A 1 70 ? 38.940 -13.912 -37.363 1.00 42.75 70 GLY A CA 1
ATOM 558 C C . GLY A 1 70 ? 37.644 -14.702 -37.523 1.00 42.75 70 GLY A C 1
ATOM 559 O O . GLY A 1 70 ? 37.724 -15.892 -37.828 1.00 42.75 70 GLY A O 1
ATOM 560 N N . SER A 1 71 ? 36.467 -14.098 -37.355 1.00 40.84 71 SER A N 1
ATOM 561 C CA . SER A 1 71 ? 35.206 -14.772 -37.668 1.00 40.84 71 SER A CA 1
ATOM 562 C C . SER A 1 71 ? 34.811 -14.508 -39.118 1.00 40.84 71 SER A C 1
ATOM 564 O O . SER A 1 71 ? 34.894 -13.408 -39.656 1.00 40.84 71 SER A O 1
ATOM 566 N N . ASP A 1 72 ? 34.455 -15.605 -39.764 1.00 46.03 72 ASP A N 1
ATOM 567 C CA . ASP A 1 72 ? 34.060 -15.734 -41.153 1.00 46.03 72 ASP A CA 1
ATOM 568 C C . ASP A 1 72 ? 33.133 -14.587 -41.605 1.00 46.03 72 ASP A C 1
ATOM 570 O O . ASP A 1 72 ? 31.999 -14.473 -41.138 1.00 46.03 72 ASP A O 1
ATOM 574 N N . TYR A 1 73 ? 33.583 -13.769 -42.565 1.00 47.31 73 TYR A N 1
ATOM 575 C CA . TYR A 1 73 ? 32.810 -12.682 -43.197 1.00 47.31 73 TYR A CA 1
ATOM 576 C C . TYR A 1 73 ? 31.445 -13.139 -43.761 1.00 47.31 73 TYR A C 1
ATOM 578 O O . TYR A 1 73 ? 30.602 -12.322 -44.140 1.00 47.31 73 TYR A O 1
ATOM 586 N N . ARG A 1 74 ? 31.208 -14.456 -43.821 1.00 49.16 74 ARG A N 1
ATOM 587 C CA . ARG A 1 74 ? 29.926 -15.080 -44.152 1.00 49.16 74 ARG A CA 1
ATOM 588 C C . ARG A 1 74 ? 28.822 -14.826 -43.121 1.00 49.16 74 ARG A C 1
ATOM 590 O O . ARG A 1 74 ? 27.672 -14.772 -43.534 1.00 49.16 74 ARG A O 1
ATOM 597 N N . ILE A 1 75 ? 29.129 -14.621 -41.836 1.00 52.81 75 ILE A N 1
ATOM 598 C CA . ILE A 1 75 ? 28.099 -14.279 -40.831 1.00 52.81 75 ILE A CA 1
ATOM 599 C C . ILE A 1 75 ? 27.645 -12.826 -41.007 1.00 52.81 75 ILE A C 1
ATOM 601 O O . ILE A 1 75 ? 26.450 -12.566 -41.090 1.00 52.81 75 ILE A O 1
ATOM 605 N N . TRP A 1 76 ? 28.587 -11.899 -41.209 1.00 48.94 76 TRP A N 1
ATOM 606 C CA . TRP A 1 76 ? 28.276 -10.498 -41.527 1.00 48.94 76 TRP A CA 1
ATOM 607 C C . TRP A 1 76 ? 27.451 -10.344 -42.808 1.00 48.94 76 TRP A C 1
ATOM 609 O O . TRP A 1 76 ? 26.544 -9.522 -42.874 1.00 48.94 76 TRP A O 1
ATOM 619 N N . SER A 1 77 ? 27.725 -11.179 -43.814 1.00 49.66 77 SER A N 1
ATOM 620 C CA . SER A 1 77 ? 26.955 -11.191 -45.064 1.00 49.66 77 SER A CA 1
ATOM 621 C C . SER A 1 77 ? 25.530 -11.740 -44.879 1.00 49.66 77 SER A C 1
ATOM 623 O O . SER A 1 77 ? 24.617 -11.264 -45.541 1.00 49.66 77 SER A O 1
ATOM 625 N N . LEU A 1 78 ? 25.312 -12.692 -43.960 1.00 49.75 78 LEU A N 1
ATOM 626 C CA . LEU A 1 78 ? 23.981 -13.238 -43.648 1.00 49.75 78 LEU A CA 1
ATOM 627 C C . LEU A 1 78 ? 23.117 -12.278 -42.812 1.00 49.75 78 LEU A C 1
ATOM 629 O O . LEU A 1 78 ? 21.899 -12.264 -42.988 1.00 49.75 78 LEU A O 1
ATOM 633 N N . LEU A 1 79 ? 23.736 -11.479 -41.940 1.00 54.12 79 LEU A N 1
ATOM 634 C CA . LEU A 1 79 ? 23.067 -10.425 -41.166 1.00 54.12 79 LEU A CA 1
ATOM 635 C C . LEU A 1 79 ? 22.653 -9.250 -42.074 1.00 54.12 79 LEU A C 1
ATOM 637 O O . LEU A 1 79 ? 21.506 -8.811 -42.054 1.00 54.12 79 LEU A O 1
ATOM 641 N N . LEU A 1 80 ? 23.538 -8.826 -42.984 1.00 51.88 80 LEU A N 1
ATOM 642 C CA . LEU A 1 80 ? 23.246 -7.782 -43.979 1.00 51.88 80 LEU A CA 1
ATOM 643 C C . LEU A 1 80 ? 22.190 -8.188 -45.025 1.00 51.88 80 LEU A C 1
ATOM 645 O O . LEU A 1 80 ? 21.484 -7.322 -45.537 1.00 51.88 80 LEU A O 1
ATOM 649 N N . GLU A 1 81 ? 22.051 -9.477 -45.352 1.00 48.69 81 GLU A N 1
ATOM 650 C CA . GLU A 1 81 ? 21.020 -9.966 -46.285 1.00 48.69 81 GLU A CA 1
ATOM 651 C C . GLU A 1 81 ? 19.615 -10.055 -45.659 1.00 48.69 81 GLU A C 1
ATOM 653 O O . GLU A 1 81 ? 18.626 -10.098 -46.396 1.00 48.69 81 GLU A O 1
ATOM 658 N N . ARG A 1 82 ? 19.507 -10.061 -44.321 1.00 54.62 82 ARG A N 1
ATOM 659 C CA . ARG A 1 82 ? 18.230 -10.126 -43.586 1.00 54.62 82 ARG A CA 1
ATOM 660 C C . ARG A 1 82 ? 17.706 -8.781 -43.088 1.00 54.62 82 ARG A C 1
ATOM 662 O O . ARG A 1 82 ? 16.543 -8.725 -42.711 1.00 54.62 82 ARG A O 1
ATOM 669 N N . GLY A 1 83 ? 18.513 -7.721 -43.126 1.00 54.06 83 GLY A N 1
ATOM 670 C CA . GLY A 1 83 ? 18.088 -6.377 -42.714 1.00 54.06 83 GLY A CA 1
ATOM 671 C C . GLY A 1 83 ? 17.929 -6.179 -41.203 1.00 54.06 83 GLY A C 1
ATOM 672 O O . GLY A 1 83 ? 17.529 -5.096 -40.803 1.00 54.06 83 GLY A O 1
ATOM 673 N N . SER A 1 84 ? 18.286 -7.182 -40.402 1.00 65.31 84 SER A N 1
ATOM 674 C CA . SER A 1 84 ? 18.164 -7.194 -38.946 1.00 65.31 84 SER A CA 1
ATOM 675 C C . SER A 1 84 ? 19.555 -7.003 -38.342 1.00 65.31 84 SER A C 1
ATOM 677 O O . SER A 1 84 ? 20.416 -7.885 -38.436 1.00 65.31 84 SER A O 1
ATOM 679 N N . LEU A 1 85 ? 19.819 -5.791 -37.852 1.00 78.62 85 LEU A N 1
ATOM 680 C CA . LEU A 1 85 ? 20.939 -5.526 -36.954 1.00 78.62 85 LEU A CA 1
ATOM 681 C C . LEU A 1 85 ? 20.382 -5.748 -35.554 1.00 78.62 85 LEU A C 1
ATOM 683 O O . LEU A 1 85 ? 19.632 -4.907 -35.098 1.00 78.62 85 LEU A O 1
ATOM 687 N N . ASP A 1 86 ? 20.718 -6.859 -34.926 1.00 81.75 86 ASP A N 1
ATOM 688 C CA . ASP A 1 86 ? 20.323 -7.227 -33.564 1.00 81.75 86 ASP A CA 1
ATOM 689 C C . ASP A 1 86 ? 21.645 -7.442 -32.805 1.00 81.75 86 ASP A C 1
ATOM 691 O O . ASP A 1 86 ? 22.490 -8.232 -33.248 1.00 81.75 86 ASP A O 1
ATOM 695 N N . ILE A 1 87 ? 21.916 -6.604 -31.797 1.00 87.81 87 ILE A N 1
ATOM 696 C CA . ILE A 1 87 ? 23.238 -6.509 -31.150 1.00 87.81 87 ILE A CA 1
ATOM 697 C C . ILE A 1 87 ? 23.330 -7.402 -29.912 1.00 87.81 87 ILE A C 1
ATOM 699 O O . ILE A 1 87 ? 24.416 -7.919 -29.627 1.00 87.81 87 ILE A O 1
ATOM 703 N N . ASP A 1 88 ? 22.234 -7.570 -29.185 1.00 83.25 88 ASP A N 1
ATOM 704 C CA . ASP A 1 88 ? 22.146 -8.356 -27.955 1.00 83.25 88 ASP A CA 1
ATOM 705 C C . ASP A 1 88 ? 21.471 -9.728 -28.152 1.00 83.25 88 ASP A C 1
ATOM 707 O O . ASP A 1 88 ? 21.437 -10.535 -27.219 1.00 83.25 88 ASP A O 1
ATOM 711 N N . GLU A 1 89 ? 21.094 -10.042 -29.393 1.00 90.88 89 GLU A N 1
ATOM 712 C CA . GLU A 1 89 ? 20.570 -11.322 -29.869 1.00 90.88 89 GLU A CA 1
ATOM 713 C C . GLU A 1 89 ? 19.183 -11.676 -29.298 1.00 90.88 89 GLU A C 1
ATOM 715 O O . GLU A 1 89 ? 18.881 -12.860 -29.085 1.00 90.88 89 GLU A O 1
ATOM 720 N N . ASP A 1 90 ? 18.334 -10.673 -29.061 1.00 89.75 90 ASP A N 1
ATOM 721 C CA . ASP A 1 90 ? 16.999 -10.821 -28.475 1.00 89.75 90 ASP A CA 1
ATOM 722 C C . ASP A 1 90 ? 15.850 -10.991 -29.490 1.00 89.75 90 ASP A C 1
ATOM 724 O O . ASP A 1 90 ? 14.705 -11.241 -29.107 1.00 89.75 90 ASP A O 1
ATOM 728 N N . ILE A 1 91 ? 16.168 -11.026 -30.792 1.00 90.06 91 ILE A N 1
ATOM 729 C CA . ILE A 1 91 ? 15.221 -11.196 -31.910 1.00 90.06 91 ILE A CA 1
ATOM 730 C C . ILE A 1 91 ? 14.455 -9.897 -32.246 1.00 90.06 91 ILE A C 1
ATOM 732 O O . ILE A 1 91 ? 13.568 -9.918 -33.108 1.00 90.06 91 ILE A O 1
ATOM 736 N N . VAL A 1 92 ? 14.819 -8.764 -31.644 1.00 86.75 92 VAL A N 1
ATOM 737 C CA . VAL A 1 92 ? 14.336 -7.426 -31.993 1.00 86.75 92 VAL A CA 1
ATOM 738 C C . VAL A 1 92 ? 15.430 -6.665 -32.746 1.00 86.75 92 VAL A C 1
ATOM 740 O O . VAL A 1 92 ? 16.625 -6.776 -32.492 1.00 86.75 92 VAL A O 1
ATOM 743 N N . ASP A 1 93 ? 15.031 -5.920 -33.776 1.00 89.12 93 ASP A N 1
ATOM 744 C CA . ASP A 1 93 ? 15.979 -5.132 -34.561 1.00 89.12 93 ASP A CA 1
ATOM 745 C C . ASP A 1 93 ? 16.398 -3.878 -33.779 1.00 89.12 93 ASP A C 1
ATOM 747 O O . ASP A 1 93 ? 15.550 -3.156 -33.278 1.00 89.12 93 ASP A O 1
ATOM 751 N N . TYR A 1 94 ? 17.678 -3.503 -33.822 1.00 86.81 94 TYR A N 1
ATOM 752 C CA . TYR A 1 94 ? 18.298 -2.364 -33.121 1.00 86.81 94 TYR A CA 1
ATOM 753 C C . TYR A 1 94 ? 17.526 -1.031 -33.175 1.00 86.81 94 TYR A C 1
ATOM 755 O O . TYR A 1 94 ? 17.652 -0.209 -32.276 1.00 86.81 94 TYR A O 1
ATOM 763 N N . ASN A 1 95 ? 16.786 -0.751 -34.258 1.00 89.44 95 ASN A N 1
ATOM 764 C CA . ASN A 1 95 ? 16.011 0.498 -34.384 1.00 89.44 95 ASN A CA 1
ATOM 765 C C . ASN A 1 95 ? 14.578 0.394 -33.833 1.00 89.44 95 ASN A C 1
ATOM 767 O O . ASN A 1 95 ? 13.894 1.413 -33.746 1.00 89.44 95 ASN A O 1
ATOM 771 N N . GLU A 1 96 ? 14.109 -0.821 -33.576 1.00 93.44 96 GLU A N 1
ATOM 772 C CA . GLU A 1 96 ? 12.806 -1.151 -32.990 1.00 93.44 96 GLU A CA 1
ATOM 773 C C . GLU A 1 96 ? 12.947 -1.647 -31.541 1.00 93.44 96 GLU A C 1
ATOM 775 O O . GLU A 1 96 ? 11.936 -1.803 -30.866 1.00 93.44 96 GLU A O 1
ATOM 780 N N . ASP A 1 97 ? 14.184 -1.851 -31.087 1.00 94.06 97 ASP A N 1
ATOM 781 C CA . ASP A 1 97 ? 14.558 -2.295 -29.753 1.00 94.06 97 ASP A CA 1
ATOM 782 C C . ASP A 1 97 ? 14.631 -1.112 -28.772 1.00 94.06 97 ASP A C 1
ATOM 784 O O . ASP A 1 97 ? 15.344 -0.128 -29.004 1.00 94.06 97 ASP A O 1
ATOM 788 N N . ASN A 1 98 ? 13.868 -1.188 -27.683 1.00 97.38 98 ASN A N 1
ATOM 789 C CA . ASN A 1 98 ? 13.854 -0.189 -26.619 1.00 97.38 98 ASN A CA 1
ATOM 790 C C . ASN A 1 98 ? 15.021 -0.343 -25.624 1.00 97.38 98 ASN A C 1
ATOM 792 O O . ASN A 1 98 ? 15.272 0.587 -24.859 1.00 97.38 98 ASN A O 1
ATOM 796 N N . CYS A 1 99 ? 15.790 -1.436 -25.696 1.00 97.62 99 CYS A N 1
ATOM 797 C CA . CYS A 1 99 ? 17.056 -1.631 -24.993 1.00 97.62 99 CYS A CA 1
ATOM 798 C C . CYS A 1 99 ? 18.124 -2.284 -25.893 1.00 97.62 99 CYS A C 1
ATOM 800 O O . CYS A 1 99 ? 18.572 -3.381 -25.589 1.00 97.62 99 CYS A O 1
ATOM 802 N N . PRO A 1 100 ? 18.677 -1.568 -26.901 1.00 94.88 100 PRO A N 1
ATOM 803 C CA . PRO A 1 100 ? 19.509 -2.136 -27.982 1.00 94.88 100 PRO A CA 1
ATOM 804 C C . PRO A 1 100 ? 20.819 -2.860 -27.617 1.00 94.88 100 PRO A C 1
ATOM 806 O O . PRO A 1 100 ? 21.637 -3.158 -28.497 1.00 94.88 100 PRO A O 1
ATOM 809 N N . PHE A 1 101 ? 21.120 -2.989 -26.331 1.00 93.31 101 PHE A N 1
ATOM 810 C CA . PHE A 1 101 ? 22.341 -3.575 -25.797 1.00 93.31 101 PHE A CA 1
ATOM 811 C C . PHE A 1 101 ? 22.078 -4.560 -24.648 1.00 93.31 101 PHE A C 1
ATOM 813 O O . PHE A 1 101 ? 23.052 -5.118 -24.129 1.00 93.31 101 PHE A O 1
ATOM 820 N N . ASP A 1 102 ? 20.823 -4.763 -24.245 1.00 94.19 102 ASP A N 1
ATOM 821 C CA . ASP A 1 102 ? 20.424 -5.561 -23.092 1.00 94.19 102 ASP A CA 1
ATOM 822 C C . ASP A 1 102 ? 19.237 -6.465 -23.457 1.00 94.19 102 ASP A C 1
ATOM 824 O O . ASP A 1 102 ? 18.096 -6.026 -23.435 1.00 94.19 102 ASP A O 1
ATOM 828 N N . PHE A 1 103 ? 19.518 -7.755 -23.681 1.00 94.00 103 PHE A N 1
ATOM 829 C CA . PHE A 1 103 ? 18.547 -8.765 -24.126 1.00 94.00 103 PHE A CA 1
ATOM 830 C C . PHE A 1 103 ? 17.175 -8.659 -23.433 1.00 94.00 103 PHE A C 1
ATOM 832 O O . PHE A 1 103 ? 17.043 -9.011 -22.251 1.00 94.00 103 PHE A O 1
ATOM 839 N N . ASN A 1 104 ? 16.140 -8.258 -24.176 1.00 95.12 104 ASN A N 1
ATOM 840 C CA . ASN A 1 104 ? 14.790 -8.046 -23.662 1.00 95.12 104 ASN A CA 1
ATOM 841 C C . ASN A 1 104 ? 13.703 -8.339 -24.727 1.00 95.12 104 ASN A C 1
ATOM 843 O O . ASN A 1 104 ? 12.900 -7.471 -25.070 1.00 95.12 104 ASN A O 1
ATOM 847 N N . PRO A 1 105 ? 13.542 -9.608 -25.157 1.00 94.44 105 PRO A N 1
ATOM 848 C CA . PRO A 1 105 ? 12.699 -9.992 -26.303 1.00 94.44 105 PRO A CA 1
ATOM 849 C C . PRO A 1 105 ? 11.209 -9.639 -26.156 1.00 94.44 105 PRO A C 1
ATOM 851 O O . PRO A 1 105 ? 10.443 -9.670 -27.120 1.00 94.44 105 PRO A O 1
ATOM 854 N N . GLU A 1 106 ? 10.760 -9.392 -24.925 1.00 97.69 106 GLU A N 1
ATOM 855 C CA . GLU A 1 106 ? 9.384 -9.019 -24.591 1.00 97.69 106 GLU A CA 1
ATOM 856 C C . GLU A 1 106 ? 9.137 -7.508 -24.719 1.00 97.69 106 GLU A C 1
ATOM 858 O O . GLU A 1 106 ? 7.975 -7.103 -24.763 1.00 97.69 106 GLU A O 1
ATOM 863 N N . GLN A 1 107 ? 10.206 -6.703 -24.815 1.00 97.50 107 GLN A N 1
ATOM 864 C CA . GLN A 1 107 ? 10.187 -5.252 -25.022 1.00 97.50 107 GLN A CA 1
ATOM 865 C C . GLN A 1 107 ? 9.241 -4.542 -24.043 1.00 97.50 107 GLN A C 1
ATOM 867 O O . GLN A 1 107 ? 8.482 -3.645 -24.415 1.00 97.50 107 GLN A O 1
ATOM 872 N N . VAL A 1 108 ? 9.253 -4.989 -22.780 1.00 98.44 108 VAL A N 1
ATOM 873 C CA . VAL A 1 108 ? 8.457 -4.379 -21.710 1.00 98.44 108 VAL A CA 1
ATOM 874 C C . VAL A 1 108 ? 8.933 -2.939 -21.514 1.00 98.44 108 VAL A C 1
ATOM 876 O O . VAL A 1 108 ? 10.134 -2.672 -21.524 1.00 98.44 108 VAL A O 1
ATOM 879 N N . ASN A 1 109 ? 7.970 -2.027 -21.434 1.00 98.19 109 ASN A N 1
ATOM 880 C CA . ASN A 1 109 ? 8.153 -0.600 -21.210 1.00 98.19 109 ASN A CA 1
ATOM 881 C C . ASN A 1 109 ? 6.917 -0.116 -20.434 1.00 98.19 109 ASN A C 1
ATOM 883 O O . ASN A 1 109 ? 5.824 -0.009 -21.007 1.00 98.19 109 ASN A O 1
ATOM 887 N N . THR A 1 110 ? 7.076 0.038 -19.124 1.00 98.19 110 THR A N 1
ATOM 888 C CA . THR A 1 110 ? 5.999 0.257 -18.157 1.00 98.19 110 THR A CA 1
ATOM 889 C C . THR A 1 110 ? 5.473 1.694 -18.200 1.00 98.19 110 THR A C 1
ATOM 891 O O . THR A 1 110 ? 4.251 1.888 -18.203 1.00 98.19 110 THR A O 1
ATOM 894 N N . ASP A 1 111 ? 6.347 2.691 -18.325 1.00 98.00 111 ASP A N 1
ATOM 895 C CA . ASP A 1 111 ? 5.975 4.111 -18.364 1.00 98.00 111 ASP A CA 1
ATOM 896 C C . ASP A 1 111 ? 5.715 4.651 -19.793 1.00 98.00 111 ASP A C 1
ATOM 898 O O . ASP A 1 111 ? 5.053 5.679 -19.993 1.00 98.00 111 ASP A O 1
ATOM 902 N N . GLY A 1 112 ? 6.137 3.900 -20.811 1.00 97.88 112 GLY A N 1
ATOM 903 C CA . GLY A 1 112 ? 5.963 4.210 -22.224 1.00 97.88 112 GLY A CA 1
ATOM 904 C C . GLY A 1 112 ? 6.949 5.245 -22.767 1.00 97.88 112 GLY A C 1
ATOM 905 O O . GLY A 1 112 ? 6.627 5.892 -23.777 1.00 97.88 112 GLY A O 1
ATOM 906 N N . ASP A 1 113 ? 8.098 5.443 -22.121 1.00 97.62 113 ASP A N 1
ATOM 907 C CA . ASP A 1 113 ? 9.126 6.377 -22.564 1.00 97.62 113 ASP A CA 1
ATOM 908 C C . ASP A 1 113 ? 10.019 5.792 -23.694 1.00 97.62 113 ASP A C 1
ATOM 910 O O . ASP A 1 113 ? 9.579 4.952 -24.486 1.00 97.62 113 ASP A O 1
ATOM 914 N N . ALA A 1 114 ? 11.226 6.330 -23.902 1.00 96.25 114 ALA A N 1
ATOM 915 C CA . ALA A 1 114 ? 12.119 5.859 -24.962 1.00 96.25 114 ALA A CA 1
ATOM 916 C C . ALA A 1 114 ? 12.925 4.595 -24.603 1.00 96.25 114 ALA A C 1
ATOM 918 O O . ALA A 1 114 ? 13.489 3.987 -25.516 1.00 96.25 114 ALA A O 1
ATOM 919 N N . LEU A 1 115 ? 13.030 4.249 -23.325 1.00 98.12 115 LEU A N 1
ATOM 920 C CA . LEU A 1 115 ? 13.773 3.118 -22.790 1.00 98.12 115 LEU A CA 1
ATOM 921 C C . LEU A 1 115 ? 12.807 1.961 -22.481 1.00 98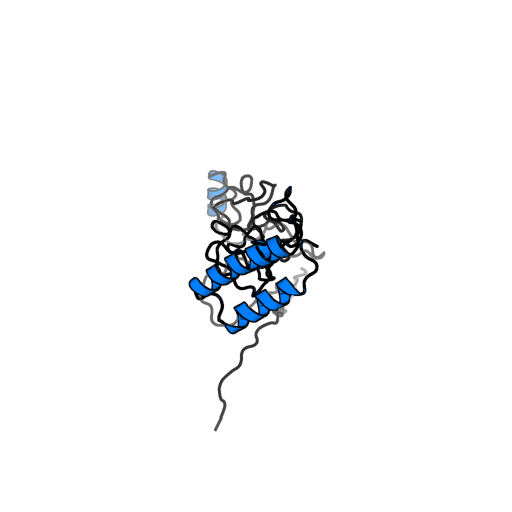.12 115 LEU A C 1
ATOM 923 O O . LEU A 1 115 ? 11.598 2.132 -22.380 1.00 98.12 115 LEU A O 1
ATOM 927 N N . GLY A 1 116 ? 13.318 0.733 -22.459 1.00 98.38 116 GLY A N 1
ATOM 928 C CA . GLY A 1 116 ? 12.584 -0.416 -21.925 1.00 98.38 116 GLY A CA 1
ATOM 929 C C . GLY A 1 116 ? 12.961 -0.674 -20.472 1.00 98.38 116 GLY A C 1
ATOM 930 O O . GLY A 1 116 ? 14.062 -0.322 -20.053 1.00 98.38 116 GLY A O 1
ATOM 931 N N . ASP A 1 117 ? 12.108 -1.391 -19.739 1.00 98.50 117 ASP A N 1
ATOM 932 C CA . ASP A 1 117 ? 12.254 -1.619 -18.292 1.00 98.50 117 ASP A CA 1
ATOM 933 C C . ASP A 1 117 ? 13.654 -2.132 -17.897 1.00 98.50 117 ASP A C 1
ATOM 935 O O . ASP A 1 117 ? 14.213 -1.768 -16.868 1.00 98.50 117 ASP A O 1
ATOM 939 N N . ILE A 1 118 ? 14.266 -2.978 -18.735 1.00 97.69 118 ILE A N 1
ATOM 940 C CA . ILE A 1 118 ? 15.582 -3.576 -18.462 1.00 97.69 118 ILE A CA 1
ATOM 941 C C . ILE A 1 118 ? 16.730 -2.551 -18.478 1.00 97.69 118 ILE A C 1
ATOM 943 O O . ILE A 1 118 ? 17.731 -2.754 -17.785 1.00 97.69 118 ILE A O 1
ATOM 947 N N . CYS A 1 119 ? 16.608 -1.477 -19.258 1.00 97.81 119 CYS A N 1
ATOM 948 C CA . CYS A 1 119 ? 17.634 -0.448 -19.416 1.00 97.81 119 CYS A CA 1
ATOM 949 C C . CYS A 1 119 ? 17.205 0.931 -18.885 1.00 97.81 119 CYS A C 1
ATOM 951 O O . CYS A 1 119 ? 17.983 1.887 -18.992 1.00 97.81 119 CYS A O 1
ATOM 953 N N . ASP A 1 120 ? 16.013 1.030 -18.294 1.00 98.56 120 ASP A N 1
ATOM 954 C CA . ASP A 1 120 ? 15.481 2.242 -17.683 1.00 98.56 120 ASP A CA 1
ATOM 955 C C . ASP A 1 120 ? 15.898 2.365 -16.200 1.00 98.56 120 ASP A C 1
ATOM 957 O O . ASP A 1 120 ? 15.686 1.429 -15.423 1.00 98.56 120 ASP A O 1
ATOM 961 N N . PRO A 1 121 ? 16.526 3.476 -15.763 1.00 98.25 121 PRO A N 1
ATOM 962 C CA . PRO A 1 121 ? 16.776 3.734 -14.342 1.00 98.25 121 PRO A CA 1
ATOM 963 C C . PRO A 1 121 ? 15.521 4.013 -13.490 1.00 98.25 121 PRO A C 1
ATOM 965 O O . PRO A 1 121 ? 15.644 3.951 -12.265 1.00 98.25 121 PRO A O 1
ATOM 968 N N . ASP A 1 122 ? 14.376 4.319 -14.102 1.00 98.62 122 ASP A N 1
ATOM 969 C CA . ASP A 1 122 ? 13.096 4.680 -13.472 1.00 98.62 122 ASP A CA 1
ATOM 970 C C . ASP A 1 122 ? 11.952 4.067 -14.305 1.00 98.62 122 ASP A C 1
ATOM 972 O O . ASP A 1 122 ? 11.390 4.711 -15.184 1.00 98.62 122 ASP A O 1
ATOM 976 N N . MET A 1 123 ? 11.664 2.778 -14.083 1.00 98.69 123 MET A N 1
ATOM 977 C CA . MET A 1 123 ? 10.801 1.980 -14.974 1.00 98.69 123 MET A CA 1
ATOM 978 C C . MET A 1 123 ? 9.346 2.462 -15.019 1.00 98.69 123 MET A C 1
ATOM 980 O O . MET A 1 123 ? 8.623 2.121 -15.956 1.00 98.69 123 MET A O 1
ATOM 984 N N . ASP A 1 124 ? 8.882 3.187 -14.003 1.00 98.62 124 ASP A N 1
ATOM 985 C CA . ASP A 1 124 ? 7.499 3.649 -13.914 1.00 98.62 124 ASP A CA 1
ATOM 986 C C . ASP A 1 124 ? 7.332 5.166 -14.131 1.00 98.62 124 ASP A C 1
ATOM 988 O O . ASP A 1 124 ? 6.209 5.652 -14.334 1.00 98.62 124 ASP A O 1
ATOM 992 N N . GLY A 1 125 ? 8.446 5.898 -14.207 1.00 98.44 125 GLY A N 1
ATOM 993 C CA . GLY A 1 125 ? 8.498 7.297 -14.603 1.00 98.44 125 GLY A CA 1
ATOM 994 C C . GLY A 1 125 ? 7.944 8.249 -13.544 1.00 98.44 125 GLY A C 1
ATOM 995 O O . GLY A 1 125 ? 7.493 9.359 -13.875 1.00 98.44 125 GLY A O 1
ATOM 996 N N . ASP A 1 126 ? 7.924 7.840 -12.275 1.00 98.50 126 ASP A N 1
ATOM 997 C CA . ASP A 1 126 ? 7.438 8.665 -11.172 1.00 98.50 126 ASP A CA 1
ATOM 998 C C . ASP A 1 126 ? 8.492 9.678 -10.664 1.00 98.50 126 ASP A C 1
ATOM 1000 O O . ASP A 1 126 ? 8.166 10.671 -9.993 1.00 98.50 126 ASP A O 1
ATOM 1004 N N . GLY A 1 127 ? 9.747 9.517 -11.094 1.00 98.25 127 GLY A N 1
ATOM 1005 C CA . GLY A 1 127 ? 10.879 10.366 -10.749 1.00 98.25 127 GLY A CA 1
ATOM 1006 C C . GLY A 1 127 ? 11.715 9.870 -9.568 1.00 98.25 127 GLY A C 1
ATOM 1007 O O . GLY A 1 127 ? 12.566 10.639 -9.091 1.00 98.25 127 GLY A O 1
ATOM 1008 N N . ILE A 1 128 ? 11.487 8.648 -9.084 1.00 98.56 128 ILE A N 1
ATOM 1009 C CA . ILE A 1 128 ? 12.301 7.947 -8.091 1.00 98.56 128 ILE A CA 1
ATOM 1010 C C . ILE A 1 128 ? 13.056 6.797 -8.777 1.00 98.56 128 ILE A C 1
ATOM 1012 O O . ILE A 1 128 ? 12.468 5.882 -9.325 1.00 98.56 128 ILE A O 1
ATOM 1016 N N . ASP A 1 129 ? 14.393 6.812 -8.718 1.00 98.44 129 ASP A N 1
ATOM 1017 C CA . ASP A 1 129 ? 15.204 5.741 -9.316 1.00 98.44 129 ASP A CA 1
ATOM 1018 C C . ASP A 1 129 ? 14.833 4.357 -8.729 1.00 98.44 129 ASP A C 1
ATOM 1020 O O . ASP A 1 129 ? 14.742 4.217 -7.504 1.00 98.44 129 ASP A O 1
ATOM 1024 N N . ASN A 1 130 ? 14.795 3.310 -9.565 1.00 98.38 130 ASN A N 1
ATOM 1025 C CA . ASN A 1 130 ? 14.404 1.932 -9.208 1.00 98.38 130 ASN A CA 1
ATOM 1026 C C . ASN A 1 130 ? 15.074 1.366 -7.937 1.00 98.38 130 ASN A C 1
ATOM 1028 O O . ASN A 1 130 ? 14.522 0.508 -7.256 1.00 98.38 130 ASN A O 1
ATOM 1032 N N . GLU A 1 131 ? 16.314 1.776 -7.630 1.00 97.81 131 GLU A N 1
ATOM 1033 C CA . GLU A 1 131 ? 17.047 1.302 -6.441 1.00 97.81 131 GLU A CA 1
ATOM 1034 C C . GLU A 1 131 ? 16.534 1.909 -5.123 1.00 97.81 131 GLU A C 1
ATOM 1036 O O . GLU A 1 131 ? 16.858 1.403 -4.045 1.00 97.81 131 GLU A O 1
ATOM 1041 N N . SER A 1 132 ? 15.819 3.030 -5.200 1.00 98.12 132 SER A N 1
ATOM 1042 C CA . SER A 1 132 ? 15.273 3.772 -4.058 1.00 98.12 132 SER A CA 1
ATOM 1043 C C . SER A 1 132 ? 13.746 3.769 -4.016 1.00 98.12 132 SER A C 1
ATOM 1045 O O . SER A 1 132 ? 13.198 4.297 -3.050 1.00 98.12 132 SER A O 1
ATOM 1047 N N . ASP A 1 133 ? 13.105 3.198 -5.031 1.00 98.75 133 ASP A N 1
ATOM 1048 C CA . ASP A 1 133 ? 11.661 3.112 -5.176 1.00 98.75 133 ASP A CA 1
ATOM 1049 C C . ASP A 1 133 ? 11.102 1.874 -4.453 1.00 98.75 133 ASP A C 1
ATOM 1051 O O . ASP A 1 133 ? 11.577 0.749 -4.642 1.00 98.75 133 ASP A O 1
ATOM 1055 N N . ASN A 1 134 ? 10.105 2.079 -3.590 1.00 98.69 134 ASN A N 1
ATOM 1056 C CA . ASN A 1 134 ? 9.394 0.998 -2.911 1.00 98.69 134 ASN A CA 1
ATOM 1057 C C . ASN A 1 134 ? 8.308 0.332 -3.779 1.00 98.69 134 ASN A C 1
ATOM 1059 O O . ASN A 1 134 ? 7.793 -0.713 -3.380 1.00 98.69 134 ASN A O 1
ATOM 1063 N N . CYS A 1 135 ? 8.001 0.874 -4.961 1.00 98.56 135 CYS A N 1
ATOM 1064 C CA . CYS A 1 135 ? 7.126 0.283 -5.967 1.00 98.56 135 CYS A CA 1
ATOM 1065 C C . CYS A 1 135 ? 7.643 0.481 -7.408 1.00 98.56 135 CYS A C 1
ATOM 1067 O O . CYS A 1 135 ? 6.911 1.042 -8.211 1.00 98.56 135 CYS A O 1
ATOM 1069 N N . PRO A 1 136 ? 8.780 -0.132 -7.814 1.00 98.31 136 PRO A N 1
ATOM 1070 C CA . PRO A 1 136 ? 9.481 0.152 -9.085 1.00 98.31 136 PRO A CA 1
ATOM 1071 C C . PRO A 1 136 ? 8.709 -0.027 -10.404 1.00 98.31 136 PRO A C 1
ATOM 1073 O O . PRO A 1 136 ? 9.292 0.091 -11.471 1.00 98.31 136 PRO A O 1
ATOM 1076 N N . LEU A 1 137 ? 7.453 -0.465 -10.367 1.00 98.06 137 LEU A N 1
ATOM 1077 C CA . LEU A 1 137 ? 6.611 -0.714 -11.540 1.00 98.06 137 LEU A CA 1
ATOM 1078 C C . LEU A 1 137 ? 5.236 -0.027 -11.423 1.00 98.06 137 LEU A C 1
ATOM 1080 O O . LEU A 1 137 ? 4.368 -0.262 -12.269 1.00 98.06 137 LEU A O 1
ATOM 1084 N N . ILE A 1 138 ? 4.972 0.725 -10.347 1.00 98.25 138 ILE A N 1
ATOM 1085 C CA . ILE A 1 138 ? 3.681 1.368 -10.078 1.00 98.25 138 ILE A CA 1
ATOM 1086 C C . ILE A 1 138 ? 3.938 2.775 -9.523 1.00 98.25 138 ILE A C 1
ATOM 1088 O O . ILE A 1 138 ? 4.224 2.890 -8.332 1.00 98.25 138 ILE A O 1
ATOM 1092 N N . PRO A 1 139 ? 3.657 3.835 -10.307 1.00 98.38 139 PRO A N 1
ATOM 1093 C CA . PRO A 1 139 ? 4.049 5.190 -9.937 1.00 98.38 139 PRO A CA 1
ATOM 1094 C C . PRO A 1 139 ? 3.499 5.643 -8.583 1.00 98.38 139 PRO A C 1
ATOM 1096 O O . PRO A 1 139 ? 2.274 5.735 -8.406 1.00 98.38 139 PRO A O 1
ATOM 1099 N N . ASN A 1 140 ? 4.381 6.022 -7.656 1.00 98.25 140 ASN A N 1
ATOM 1100 C CA . ASN A 1 140 ? 4.035 6.538 -6.332 1.00 98.25 140 ASN A CA 1
ATOM 1101 C C . ASN A 1 140 ? 5.064 7.548 -5.800 1.00 98.25 140 ASN A C 1
ATOM 1103 O O . ASN A 1 140 ? 5.767 7.339 -4.813 1.00 98.25 140 ASN A O 1
ATOM 1107 N N . THR A 1 141 ? 5.023 8.750 -6.377 1.00 98.25 141 THR A N 1
ATOM 1108 C CA . THR A 1 141 ? 5.936 9.865 -6.045 1.00 98.25 141 THR A CA 1
ATOM 1109 C C . THR A 1 141 ? 6.021 10.264 -4.561 1.00 98.25 141 THR A C 1
ATOM 1111 O O . THR A 1 141 ? 6.924 11.007 -4.169 1.00 98.25 141 THR A O 1
ATOM 1114 N N . ASP A 1 142 ? 5.053 9.866 -3.729 1.00 98.25 142 ASP A N 1
ATOM 1115 C CA . ASP A 1 142 ? 5.047 10.116 -2.286 1.00 98.25 142 ASP A CA 1
ATOM 1116 C C . ASP A 1 142 ? 5.727 9.012 -1.462 1.00 98.25 142 ASP A C 1
ATOM 1118 O O . ASP A 1 142 ? 6.001 9.248 -0.281 1.00 98.25 142 ASP A O 1
ATOM 1122 N N . GLN A 1 143 ? 6.039 7.868 -2.084 1.00 98.50 143 GLN A N 1
ATOM 1123 C CA . GLN A 1 143 ? 6.705 6.705 -1.499 1.00 98.50 143 GLN A CA 1
ATOM 1124 C C . GLN A 1 143 ? 6.029 6.274 -0.190 1.00 98.50 143 GLN A C 1
ATOM 1126 O O . GLN A 1 143 ? 6.686 5.953 0.806 1.00 98.50 143 GLN A O 1
ATOM 1131 N N . ALA A 1 144 ? 4.692 6.341 -0.169 1.00 98.38 144 ALA A N 1
ATOM 1132 C CA . ALA A 1 144 ? 3.898 5.929 0.977 1.00 98.38 144 ALA A CA 1
ATOM 1133 C C . ALA A 1 144 ? 4.155 4.443 1.285 1.00 98.38 144 ALA A C 1
ATOM 1135 O O . ALA A 1 144 ? 4.235 3.621 0.374 1.00 98.38 144 ALA A O 1
ATOM 1136 N N . ASN A 1 145 ? 4.376 4.150 2.563 1.00 97.94 145 ASN A N 1
ATOM 1137 C CA . ASN A 1 145 ? 4.651 2.825 3.114 1.00 97.94 145 ASN A CA 1
ATOM 1138 C C . ASN A 1 145 ? 4.224 2.871 4.587 1.00 97.94 145 ASN A C 1
ATOM 1140 O O . ASN A 1 145 ? 4.946 3.386 5.455 1.00 97.94 145 ASN A O 1
ATOM 1144 N N . PHE A 1 146 ? 2.972 2.506 4.829 1.00 97.69 146 PHE A N 1
ATOM 1145 C CA . PHE A 1 146 ? 2.273 2.761 6.075 1.00 97.69 146 PHE A CA 1
ATOM 1146 C C . PHE A 1 146 ? 2.744 1.838 7.204 1.00 97.69 146 PHE A C 1
ATOM 1148 O O . PHE A 1 146 ? 2.895 2.287 8.350 1.00 97.69 146 PHE A O 1
ATOM 1155 N N . ASP A 1 147 ? 3.006 0.575 6.898 1.00 97.31 147 ASP A N 1
ATOM 1156 C CA . ASP A 1 147 ? 3.441 -0.438 7.854 1.00 97.31 147 ASP A CA 1
ATOM 1157 C C . ASP A 1 147 ? 4.981 -0.492 8.018 1.00 97.31 147 ASP A C 1
ATOM 1159 O O . ASP A 1 147 ? 5.492 -0.893 9.074 1.00 97.31 147 ASP A O 1
ATOM 1163 N N . GLY A 1 148 ? 5.715 0.033 7.037 1.00 96.75 148 GLY A N 1
ATOM 1164 C CA . GLY A 1 148 ? 7.163 0.172 7.022 1.00 96.75 148 GLY A CA 1
ATOM 1165 C C . GLY A 1 148 ? 7.908 -1.057 6.506 1.00 96.75 148 GLY A C 1
ATOM 1166 O O . GLY A 1 148 ? 9.058 -1.249 6.931 1.00 96.75 148 GLY A O 1
ATOM 1167 N N . ASP A 1 149 ? 7.292 -1.895 5.670 1.00 96.25 149 ASP A N 1
ATOM 1168 C CA . ASP A 1 149 ? 7.961 -3.048 5.065 1.00 96.25 149 ASP A CA 1
ATOM 1169 C C . ASP A 1 149 ? 8.779 -2.684 3.800 1.00 96.25 149 ASP A C 1
ATOM 1171 O O . ASP A 1 149 ? 9.279 -1.563 3.684 1.00 96.25 149 ASP A O 1
ATOM 1175 N N . GLU A 1 150 ? 9.077 -3.645 2.921 1.00 96.38 150 GLU A N 1
ATOM 1176 C CA . GLU A 1 150 ? 9.875 -3.390 1.709 1.00 96.38 150 GLU A CA 1
ATOM 1177 C C . GLU A 1 150 ? 9.044 -2.840 0.535 1.00 96.38 150 GLU A C 1
ATOM 1179 O O . GLU A 1 150 ? 9.636 -2.335 -0.419 1.00 96.38 150 GLU A O 1
ATOM 1184 N N . LEU A 1 151 ? 7.713 -2.923 0.595 1.00 98.25 151 LEU A N 1
ATOM 1185 C CA . LEU A 1 151 ? 6.784 -2.505 -0.449 1.00 98.25 151 LEU A CA 1
ATOM 1186 C C . LEU A 1 151 ? 6.144 -1.156 -0.096 1.00 98.25 151 LEU A C 1
ATOM 1188 O O . LEU A 1 151 ? 6.054 -0.756 1.061 1.00 98.25 151 LEU A O 1
ATOM 1192 N N . GLY A 1 152 ? 5.757 -0.389 -1.112 1.00 98.31 152 GLY A N 1
ATOM 1193 C CA . GLY A 1 152 ? 4.926 0.798 -0.918 1.00 98.31 152 GLY A CA 1
ATOM 1194 C C . GLY A 1 152 ? 3.437 0.470 -0.926 1.00 98.31 152 GLY A C 1
ATOM 1195 O O . GLY A 1 152 ? 3.015 -0.504 -1.545 1.00 98.31 152 GLY A O 1
ATOM 1196 N N . ASP A 1 153 ? 2.627 1.353 -0.336 1.00 98.38 153 ASP A N 1
ATOM 1197 C CA . ASP A 1 153 ? 1.173 1.181 -0.173 1.00 98.38 153 ASP A CA 1
ATOM 1198 C C . ASP A 1 153 ? 0.449 0.836 -1.489 1.00 98.38 153 ASP A C 1
ATOM 1200 O O . ASP A 1 153 ? -0.607 0.218 -1.480 1.00 98.38 153 ASP A O 1
ATOM 1204 N N . VAL A 1 154 ? 0.969 1.275 -2.644 1.00 97.75 154 VAL A N 1
ATOM 1205 C CA . VAL A 1 154 ? 0.318 1.054 -3.949 1.00 97.75 154 VAL A CA 1
ATOM 1206 C C . VAL A 1 154 ? 0.629 -0.307 -4.577 1.00 97.75 154 VAL A C 1
ATOM 1208 O O . VAL A 1 154 ? -0.081 -0.723 -5.497 1.00 97.75 154 VAL A O 1
ATOM 1211 N N . CYS A 1 155 ? 1.702 -0.968 -4.139 1.00 97.94 155 CYS A N 1
ATOM 1212 C CA . CYS A 1 155 ? 2.161 -2.258 -4.657 1.00 97.94 155 CYS A CA 1
ATOM 1213 C C . CYS A 1 155 ? 2.218 -3.357 -3.585 1.00 97.94 155 CYS A C 1
ATOM 1215 O O . CYS A 1 155 ? 2.526 -4.508 -3.913 1.00 97.94 155 CYS A O 1
ATOM 1217 N N . ASP A 1 156 ? 1.887 -3.023 -2.340 1.00 98.12 156 ASP A N 1
ATOM 1218 C CA . ASP A 1 156 ? 1.583 -3.968 -1.276 1.00 98.12 156 ASP A CA 1
ATOM 1219 C C . ASP A 1 156 ? 0.156 -4.538 -1.437 1.00 98.12 156 ASP A C 1
ATOM 1221 O O . ASP A 1 156 ? -0.731 -3.926 -2.029 1.00 98.12 156 ASP A O 1
ATOM 1225 N N . LEU A 1 157 ? -0.052 -5.771 -0.976 1.00 97.75 157 LEU A N 1
ATOM 1226 C CA . LEU A 1 157 ? -1.355 -6.436 -0.934 1.00 97.75 157 LEU A CA 1
ATOM 1227 C C . LEU A 1 157 ? -2.063 -6.278 0.420 1.00 97.75 157 LEU A C 1
ATOM 1229 O O . LEU A 1 157 ? -3.248 -6.619 0.490 1.00 97.75 157 LEU A O 1
ATOM 1233 N N . ASP A 1 158 ? -1.339 -5.865 1.462 1.00 97.62 158 ASP A N 1
ATOM 1234 C CA . ASP A 1 158 ? -1.811 -5.649 2.836 1.00 97.62 158 ASP A CA 1
ATOM 1235 C C . ASP A 1 158 ? -1.064 -4.439 3.434 1.00 97.62 158 ASP A C 1
ATOM 1237 O O . ASP A 1 158 ? -0.136 -4.595 4.225 1.00 97.62 158 ASP A O 1
ATOM 1241 N N . ALA A 1 159 ? -1.451 -3.228 3.015 1.00 97.69 159 ALA A N 1
ATOM 1242 C CA . ALA A 1 159 ? -0.688 -1.992 3.241 1.00 97.69 159 ALA A CA 1
ATOM 1243 C C . ALA A 1 159 ? -0.521 -1.596 4.724 1.00 97.69 159 ALA A C 1
ATOM 1245 O O . ALA A 1 159 ? 0.321 -0.759 5.060 1.00 97.69 159 ALA A O 1
ATOM 1246 N N . ASP A 1 160 ? -1.330 -2.150 5.632 1.00 97.31 160 ASP A N 1
ATOM 1247 C CA . ASP A 1 160 ? -1.188 -1.956 7.079 1.00 97.31 160 ASP A CA 1
ATOM 1248 C C . ASP A 1 160 ? -0.750 -3.208 7.857 1.00 97.31 160 ASP A C 1
ATOM 1250 O O . ASP A 1 160 ? -0.557 -3.143 9.085 1.00 97.31 160 ASP A O 1
ATOM 1254 N N . ASN A 1 161 ? -0.494 -4.301 7.131 1.00 96.81 161 ASN A N 1
ATOM 1255 C CA . ASN A 1 161 ? -0.016 -5.592 7.607 1.00 96.81 161 ASN A CA 1
ATOM 1256 C C . ASN A 1 161 ? -0.848 -6.133 8.790 1.00 96.81 161 ASN A C 1
ATOM 1258 O O . ASN A 1 161 ? -0.314 -6.639 9.794 1.00 96.81 161 ASN A O 1
ATOM 1262 N N . ASP A 1 162 ? -2.176 -5.999 8.694 1.00 96.25 162 ASP A N 1
ATOM 1263 C CA . ASP A 1 162 ? -3.141 -6.410 9.719 1.00 96.25 162 ASP A CA 1
ATOM 1264 C C . ASP A 1 162 ? -3.737 -7.821 9.509 1.00 96.25 162 ASP A C 1
ATOM 1266 O O . ASP A 1 162 ? -4.557 -8.285 10.317 1.00 96.25 162 ASP A O 1
ATOM 1270 N N . GLU A 1 163 ? -3.239 -8.539 8.495 1.00 95.75 163 GLU A N 1
ATOM 1271 C CA . GLU A 1 163 ? -3.685 -9.851 8.012 1.00 95.75 163 GLU A CA 1
ATOM 1272 C C . GLU A 1 163 ? -4.991 -9.823 7.186 1.00 95.75 163 GLU A C 1
ATOM 1274 O O . GLU A 1 163 ? -5.593 -10.885 6.942 1.00 95.75 163 GLU A O 1
ATOM 1279 N N . VAL A 1 164 ? -5.446 -8.649 6.741 1.00 97.00 164 VAL A N 1
ATOM 1280 C CA . VAL A 1 164 ? -6.584 -8.474 5.833 1.00 97.00 164 VAL A CA 1
ATOM 1281 C C . VAL A 1 164 ? -6.137 -7.733 4.577 1.00 97.00 164 VAL A C 1
ATOM 1283 O O . VAL A 1 164 ? -5.974 -6.529 4.578 1.00 97.00 164 VAL A O 1
ATOM 1286 N N . ASN A 1 165 ? -6.060 -8.454 3.456 1.00 97.75 165 ASN A N 1
ATOM 1287 C CA . ASN A 1 165 ? -5.695 -7.851 2.174 1.00 97.75 165 ASN A CA 1
ATOM 1288 C C . ASN A 1 165 ? -6.550 -6.622 1.809 1.00 97.75 165 ASN A C 1
ATOM 1290 O O . ASN A 1 165 ? -7.779 -6.643 1.965 1.00 97.75 165 ASN A O 1
ATOM 1294 N N . ASP A 1 166 ? -5.921 -5.652 1.149 1.00 97.00 166 ASP A N 1
ATOM 1295 C CA . ASP A 1 166 ? -6.498 -4.373 0.721 1.00 97.00 166 ASP A CA 1
ATOM 1296 C C . ASP A 1 166 ? -7.801 -4.503 -0.084 1.00 97.00 166 ASP A C 1
ATOM 1298 O O . ASP A 1 166 ? -8.703 -3.667 -0.006 1.00 97.00 166 ASP A O 1
ATOM 1302 N N . ASP A 1 167 ? -7.949 -5.577 -0.869 1.00 97.12 167 ASP A N 1
ATOM 1303 C CA . ASP A 1 167 ? -9.150 -5.825 -1.679 1.00 97.12 167 ASP A CA 1
ATOM 1304 C C . ASP A 1 167 ? -10.410 -6.122 -0.843 1.00 97.12 167 ASP A C 1
ATOM 1306 O O . ASP A 1 167 ? -11.545 -6.017 -1.331 1.00 97.12 167 ASP A O 1
ATOM 1310 N N . SER A 1 168 ? -10.204 -6.498 0.416 1.00 96.94 168 SER A N 1
ATOM 1311 C CA . SER A 1 168 ? -11.210 -6.937 1.376 1.00 96.94 168 SER A CA 1
ATOM 1312 C C . SER A 1 168 ? -11.211 -6.092 2.653 1.00 96.94 168 SER A C 1
ATOM 1314 O O . SER A 1 168 ? -12.135 -6.230 3.467 1.00 96.94 168 SER A O 1
ATOM 1316 N N . ASP A 1 169 ? -10.219 -5.221 2.817 1.00 97.31 169 ASP A N 1
ATOM 1317 C CA . ASP A 1 169 ? -10.082 -4.334 3.955 1.00 97.31 169 ASP A CA 1
ATOM 1318 C C . ASP A 1 169 ? -10.873 -3.027 3.761 1.00 97.31 169 ASP A C 1
ATOM 1320 O O . ASP A 1 169 ? -10.842 -2.353 2.731 1.00 97.31 169 ASP A O 1
ATOM 1324 N N . LEU A 1 170 ? -11.661 -2.675 4.776 1.00 96.56 170 LEU A N 1
ATOM 1325 C CA . LEU A 1 170 ? -12.404 -1.418 4.814 1.00 96.56 170 LEU A CA 1
ATOM 1326 C C . LEU A 1 170 ? -11.606 -0.285 5.474 1.00 96.56 170 LEU A C 1
ATOM 1328 O O . LEU A 1 170 ? -12.087 0.852 5.498 1.00 96.56 170 LEU A O 1
ATOM 1332 N N . CYS A 1 171 ? -10.450 -0.596 6.054 1.00 96.62 171 CYS A N 1
ATOM 1333 C CA . CYS A 1 171 ? -9.681 0.241 6.952 1.00 96.62 171 CYS A CA 1
ATOM 1334 C C . CYS A 1 171 ? -8.170 0.181 6.665 1.00 96.62 171 CYS A C 1
ATOM 1336 O O . CYS A 1 171 ? -7.421 0.132 7.627 1.00 96.62 171 CYS A O 1
ATOM 1338 N N . LEU A 1 172 ? -7.780 0.387 5.398 1.00 96.38 172 LEU A N 1
ATOM 1339 C CA . LEU A 1 172 ? -6.425 0.271 4.797 1.00 96.38 172 LEU A CA 1
ATOM 1340 C C . LEU A 1 172 ? -5.217 0.857 5.554 1.00 96.38 172 LEU A C 1
ATOM 1342 O O . LEU A 1 172 ? -4.085 0.713 5.120 1.00 96.38 172 LEU A O 1
ATOM 1346 N N . TYR A 1 173 ? -5.454 1.628 6.612 1.00 95.88 173 TYR A N 1
ATOM 1347 C CA . TYR A 1 173 ? -4.437 2.340 7.378 1.00 95.88 173 TYR A CA 1
ATOM 1348 C C . TYR A 1 173 ? -4.721 2.206 8.877 1.00 95.88 173 TYR A C 1
ATOM 1350 O O . TYR A 1 173 ? -4.968 3.187 9.601 1.00 95.88 173 TYR A O 1
ATOM 1358 N N . THR A 1 174 ? -4.766 0.971 9.356 1.00 97.00 174 THR A N 1
ATOM 1359 C CA . THR A 1 174 ? -4.945 0.610 10.755 1.00 97.00 174 THR A CA 1
ATOM 1360 C C . THR A 1 174 ? -3.630 0.642 11.507 1.00 97.00 174 THR A C 1
ATOM 1362 O O . THR A 1 174 ? -2.635 0.066 11.115 1.00 97.00 174 THR A O 1
ATOM 1365 N N . GLN A 1 175 ? -3.613 1.301 12.669 1.00 94.69 175 GLN A N 1
ATOM 1366 C CA . GLN A 1 175 ? -2.411 1.386 13.500 1.00 94.69 175 GLN A CA 1
ATOM 1367 C C . GLN A 1 175 ? -1.750 0.009 13.701 1.00 94.69 175 GLN A C 1
ATOM 1369 O O . GLN A 1 175 ? -2.355 -0.868 14.318 1.00 94.69 175 GLN A O 1
ATOM 1374 N N . LEU A 1 176 ? -0.483 -0.114 13.294 1.00 92.88 176 LEU A N 1
ATOM 1375 C CA . LEU A 1 176 ? 0.279 -1.362 13.363 1.00 92.88 176 LEU A CA 1
ATOM 1376 C C . LEU A 1 176 ? 0.162 -2.057 14.733 1.00 92.88 176 LEU A C 1
ATOM 1378 O O . LEU A 1 176 ? 0.398 -1.453 15.789 1.00 92.88 176 LEU A O 1
ATOM 1382 N N . GLY A 1 177 ? -0.208 -3.340 14.710 1.00 89.81 177 GLY A N 1
ATOM 1383 C CA . GLY A 1 177 ? -0.421 -4.172 15.900 1.00 89.81 177 GLY A CA 1
ATOM 1384 C C . GLY A 1 177 ? -1.756 -3.950 16.621 1.00 89.81 177 GLY A C 1
ATOM 1385 O O . GLY A 1 177 ? -1.970 -4.512 17.704 1.00 89.81 177 GLY A O 1
ATOM 1386 N N . ALA A 1 178 ? -2.662 -3.137 16.073 1.00 95.00 178 ALA A N 1
ATOM 1387 C CA . ALA A 1 178 ? -4.033 -3.085 16.553 1.00 95.00 178 ALA A CA 1
ATOM 1388 C C . ALA A 1 178 ? -4.749 -4.410 16.271 1.00 95.00 178 ALA A C 1
ATOM 1390 O O . ALA A 1 178 ? -4.506 -5.098 15.291 1.00 95.00 178 ALA A O 1
ATOM 1391 N N . THR A 1 179 ? -5.671 -4.778 17.156 1.00 96.00 179 THR A N 1
ATOM 1392 C CA . THR A 1 179 ? -6.567 -5.898 16.885 1.00 96.00 179 THR A CA 1
ATOM 1393 C C . THR A 1 179 ? -7.674 -5.439 15.948 1.00 96.00 179 THR A C 1
ATOM 1395 O O . THR A 1 179 ? -8.433 -4.526 16.299 1.00 96.00 179 THR A O 1
ATOM 1398 N N . VAL A 1 180 ? -7.808 -6.131 14.824 1.00 97.31 180 VAL A N 1
ATOM 1399 C CA . VAL A 1 180 ? -8.774 -5.830 13.767 1.00 97.31 180 VAL A CA 1
ATOM 1400 C C . VAL A 1 180 ? -9.847 -6.903 13.666 1.00 97.31 180 VAL A C 1
ATOM 1402 O O . VAL A 1 180 ? -9.737 -7.985 14.249 1.00 97.31 180 VAL A O 1
ATOM 1405 N N . ASN A 1 181 ? -10.959 -6.572 13.017 1.00 96.38 181 ASN A N 1
ATOM 1406 C CA . ASN A 1 181 ? -11.990 -7.551 12.691 1.00 96.38 181 ASN A CA 1
ATOM 1407 C C . ASN A 1 181 ? -11.750 -8.149 11.293 1.00 96.38 181 ASN A C 1
ATOM 1409 O O . ASN A 1 181 ? -10.774 -7.845 10.634 1.00 96.38 181 ASN A O 1
ATOM 1413 N N . ALA A 1 182 ? -12.674 -8.983 10.809 1.00 96.25 182 ALA A N 1
ATOM 1414 C CA . ALA A 1 182 ? -12.578 -9.593 9.475 1.00 96.25 182 ALA A CA 1
ATOM 1415 C C . ALA A 1 182 ? -12.756 -8.608 8.296 1.00 96.25 182 ALA A C 1
ATOM 1417 O O . ALA A 1 182 ? -12.993 -9.039 7.174 1.00 96.25 182 ALA A O 1
ATOM 1418 N N . SER A 1 183 ? -12.777 -7.309 8.565 1.00 96.50 183 SER A N 1
ATOM 1419 C CA . SER A 1 183 ? -12.862 -6.230 7.583 1.00 96.50 183 SER A CA 1
ATOM 1420 C C . SER A 1 183 ? -11.724 -5.224 7.800 1.00 96.50 183 SER A C 1
ATOM 1422 O O . SER A 1 183 ? -11.960 -4.052 7.536 1.00 96.50 183 SER A O 1
ATOM 1424 N N . GLY A 1 184 ? -10.626 -5.661 8.438 1.00 96.94 184 GLY A N 1
ATOM 1425 C CA . GLY A 1 184 ? -9.411 -4.908 8.816 1.00 96.94 184 GLY A CA 1
ATOM 1426 C C . GLY A 1 184 ? -9.614 -3.709 9.754 1.00 96.94 184 GLY A C 1
ATOM 1427 O O . GLY A 1 184 ? -8.706 -3.102 10.295 1.00 96.94 184 GLY A O 1
ATOM 1428 N N . CYS A 1 185 ? -10.849 -3.389 10.134 1.00 97.62 185 CYS A N 1
ATOM 1429 C CA . CYS A 1 185 ? -11.071 -2.258 11.028 1.00 97.62 185 CYS A CA 1
ATOM 1430 C C . CYS A 1 185 ? -10.812 -2.582 12.505 1.00 97.62 185 CYS A C 1
ATOM 1432 O O . CYS A 1 185 ? -11.447 -3.474 13.085 1.00 97.62 185 CYS A O 1
ATOM 1434 N N . SER A 1 186 ? -10.018 -1.746 13.180 1.00 96.81 186 SER A N 1
ATOM 1435 C CA . SER A 1 186 ? -9.925 -1.718 14.646 1.00 96.81 186 SER A CA 1
ATOM 1436 C C . SER A 1 186 ? -11.167 -1.093 15.308 1.00 96.81 186 SER A C 1
ATOM 1438 O O . SER A 1 186 ? -11.939 -0.342 14.705 1.00 96.81 186 SER A O 1
ATOM 1440 N N . ILE A 1 187 ? -11.359 -1.327 16.615 1.00 95.69 187 ILE A N 1
ATOM 1441 C CA . ILE A 1 187 ? -12.462 -0.698 17.376 1.00 95.69 187 ILE A CA 1
ATOM 1442 C C . ILE A 1 187 ? -12.395 0.839 17.311 1.00 95.69 187 ILE A C 1
ATOM 1444 O O . ILE A 1 187 ? -13.440 1.490 17.315 1.00 95.69 187 ILE A O 1
ATOM 1448 N N . ALA A 1 188 ? -11.190 1.416 17.264 1.00 93.56 188 ALA A N 1
ATOM 1449 C CA . ALA A 1 188 ? -11.001 2.863 17.235 1.00 93.56 188 ALA A CA 1
ATOM 1450 C C . ALA A 1 188 ? -11.477 3.480 15.910 1.00 93.56 188 ALA A C 1
ATOM 1452 O O . ALA A 1 188 ? -12.151 4.507 15.942 1.00 93.56 188 ALA A O 1
ATOM 1453 N N . GLN A 1 189 ? -11.211 2.826 14.774 1.00 94.69 189 GLN A N 1
ATOM 1454 C CA . GLN A 1 189 ? -11.701 3.269 13.461 1.00 94.69 189 GLN A CA 1
ATOM 1455 C C . GLN A 1 189 ? -13.214 3.061 13.317 1.00 94.69 189 GLN A C 1
ATOM 1457 O O . GLN A 1 189 ? -13.911 3.912 12.774 1.00 94.69 189 GLN A O 1
ATOM 1462 N N . LEU A 1 190 ? -13.762 1.973 13.874 1.00 94.56 190 LEU A N 1
ATOM 1463 C CA . LEU A 1 190 ? -15.208 1.707 13.841 1.00 94.56 190 LEU A CA 1
ATOM 1464 C C . LEU A 1 190 ? -16.033 2.668 14.709 1.00 94.56 190 LEU A C 1
ATOM 1466 O O . LEU A 1 190 ? -17.255 2.773 14.542 1.00 94.56 190 LEU A O 1
ATOM 1470 N N . VAL A 1 191 ? -15.401 3.311 15.695 1.00 94.75 191 VAL A N 1
ATOM 1471 C CA . VAL A 1 191 ? -16.055 4.246 16.616 1.00 94.75 191 VAL A CA 1
ATOM 1472 C C . VAL A 1 191 ? -15.175 5.491 16.826 1.00 94.75 191 VAL A C 1
ATOM 1474 O O . VAL A 1 191 ? -14.616 5.667 17.916 1.00 94.75 191 VAL A O 1
ATOM 1477 N N . PRO A 1 192 ? -15.087 6.379 15.814 1.00 94.06 192 PRO A N 1
ATOM 1478 C CA . PRO A 1 192 ? -14.264 7.584 15.881 1.00 94.06 192 PRO A CA 1
ATOM 1479 C C . PRO A 1 192 ? -14.691 8.514 17.019 1.00 94.06 192 PRO A C 1
ATOM 1481 O O . PRO A 1 192 ? -15.856 8.554 17.436 1.00 94.06 192 PRO A O 1
ATOM 1484 N N . CYS A 1 193 ? -13.754 9.313 17.525 1.00 92.75 193 CYS A N 1
ATOM 1485 C CA . CYS A 1 193 ? -14.030 10.260 18.607 1.00 92.75 193 CYS A CA 1
ATOM 1486 C C . CYS A 1 193 ? -14.906 11.434 18.131 1.00 92.75 193 CYS A C 1
ATOM 1488 O O . CYS A 1 193 ? -15.712 11.971 18.897 1.00 92.75 193 CYS A O 1
ATOM 1490 N N . GLU A 1 194 ? -14.761 11.796 16.859 1.00 89.62 194 GLU A N 1
ATOM 1491 C CA . GLU A 1 194 ? -15.363 12.936 16.171 1.00 89.62 194 GLU A CA 1
ATOM 1492 C C . GLU A 1 194 ? -16.854 12.706 15.894 1.00 89.62 194 GLU A C 1
ATOM 1494 O O . GLU A 1 194 ? -17.661 13.637 15.963 1.00 89.62 194 GLU A O 1
ATOM 1499 N N . GLY A 1 195 ? -17.242 11.457 15.637 1.00 89.12 195 GLY A N 1
ATOM 1500 C CA . GLY A 1 195 ? -18.596 11.119 15.228 1.00 89.12 195 GLY A CA 1
ATOM 1501 C C . GLY A 1 195 ? -18.731 9.691 14.721 1.00 89.12 195 GLY A C 1
ATOM 1502 O O . GLY A 1 195 ? -17.754 8.959 14.624 1.00 89.12 195 GLY A O 1
ATOM 1503 N N . ALA A 1 196 ? -19.965 9.286 14.425 1.00 80.12 196 ALA A N 1
ATOM 1504 C CA . ALA A 1 196 ? -20.245 7.973 13.838 1.00 80.12 196 ALA A CA 1
ATOM 1505 C C . ALA A 1 196 ? -20.035 7.945 12.313 1.00 80.12 196 ALA A C 1
ATOM 1507 O O . ALA A 1 196 ? -19.895 6.868 11.743 1.00 80.12 196 ALA A O 1
ATOM 1508 N N . ASP A 1 197 ? -20.061 9.115 11.678 1.00 80.56 197 ASP A N 1
ATOM 1509 C CA . ASP A 1 197 ? -19.783 9.352 10.264 1.00 80.56 197 ASP A CA 1
ATOM 1510 C C . ASP A 1 197 ? -19.303 10.806 10.090 1.00 80.56 197 ASP A C 1
ATOM 1512 O O . ASP A 1 197 ? -19.395 11.606 11.028 1.00 80.56 197 ASP A O 1
ATOM 1516 N N . GLU A 1 198 ? -18.818 11.156 8.894 1.00 74.19 198 GLU A N 1
ATOM 1517 C CA . GLU A 1 198 ? -18.263 12.481 8.560 1.00 74.19 198 GLU A CA 1
ATOM 1518 C C . GLU A 1 198 ? -19.212 13.662 8.846 1.00 74.19 198 GLU A C 1
ATOM 1520 O O . GLU A 1 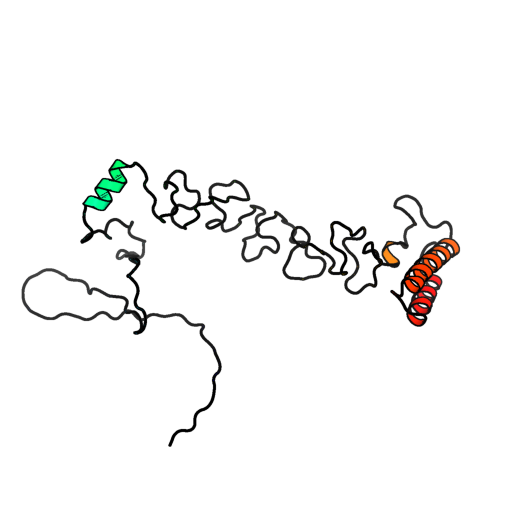198 ? -18.767 14.803 8.952 1.00 74.19 198 GLU A O 1
ATOM 1525 N N . ASN A 1 199 ? -20.518 13.414 8.996 1.00 78.44 199 ASN A N 1
ATOM 1526 C CA . ASN A 1 199 ? -21.538 14.447 9.182 1.00 78.44 199 ASN A CA 1
ATOM 1527 C C . ASN A 1 199 ? -22.317 14.329 10.501 1.00 78.44 199 ASN A C 1
ATOM 1529 O O . ASN A 1 199 ? -23.210 15.143 10.763 1.00 78.44 199 ASN A O 1
ATOM 1533 N N . THR A 1 200 ? -21.992 13.354 11.351 1.00 84.56 200 THR A N 1
ATOM 1534 C CA . THR A 1 200 ? -22.768 13.048 12.554 1.00 84.56 200 THR A CA 1
ATOM 1535 C C . THR A 1 200 ? -21.863 12.915 13.764 1.00 84.56 200 THR A C 1
ATOM 1537 O O . THR A 1 200 ? -21.326 11.848 14.062 1.00 84.56 200 THR A O 1
ATOM 1540 N N . SER A 1 201 ? -21.783 13.993 14.540 1.00 89.38 201 SER A N 1
ATOM 1541 C CA . SER A 1 201 ? -21.155 13.966 15.855 1.00 89.38 201 SER A CA 1
ATOM 1542 C C . SER A 1 201 ? -21.992 13.193 16.880 1.00 89.38 201 SER A C 1
ATOM 1544 O O . SER A 1 201 ? -23.211 13.006 16.758 1.00 89.38 201 SER A O 1
ATOM 1546 N N . TRP A 1 202 ? -21.332 12.734 17.940 1.00 93.75 202 TRP A N 1
ATOM 1547 C CA . TRP A 1 202 ? -22.009 12.108 19.072 1.00 93.75 202 TRP A CA 1
ATOM 1548 C C . TRP A 1 202 ? -22.939 13.107 19.766 1.00 93.75 202 TRP A C 1
ATOM 1550 O O . TRP A 1 202 ? -22.525 14.203 20.131 1.00 93.75 202 TRP A O 1
ATOM 1560 N N . LYS A 1 203 ? -24.193 12.721 20.040 1.00 92.44 203 LYS A N 1
ATOM 1561 C CA . LYS A 1 203 ? -25.147 13.608 20.737 1.00 92.44 203 LYS A CA 1
ATOM 1562 C C . LYS A 1 203 ? -24.751 13.884 22.186 1.00 92.44 203 LYS A C 1
ATOM 1564 O O . LYS A 1 203 ? -25.213 14.857 22.773 1.00 92.44 203 LYS A O 1
ATOM 1569 N N . ASN A 1 204 ? -24.034 12.946 22.797 1.00 94.00 204 ASN A N 1
ATOM 1570 C CA . ASN A 1 204 ? -23.484 13.028 24.144 1.00 94.00 204 ASN A CA 1
ATOM 1571 C C . ASN A 1 204 ? -22.495 11.876 24.376 1.00 94.00 204 ASN A C 1
ATOM 1573 O O . ASN A 1 204 ? -22.514 10.861 23.673 1.00 94.00 204 ASN A O 1
ATOM 1577 N N . HIS A 1 205 ? -21.703 12.002 25.439 1.00 95.25 205 HIS A N 1
ATOM 1578 C CA . HIS A 1 205 ? -20.648 11.060 25.799 1.00 95.25 205 HIS A CA 1
ATOM 1579 C C . HIS A 1 205 ? -21.196 9.646 26.044 1.00 95.25 205 HIS A C 1
ATOM 1581 O O . HIS A 1 205 ? -20.572 8.650 25.687 1.00 95.25 205 HIS A O 1
ATOM 1587 N N . GLY A 1 206 ? -22.416 9.540 26.583 1.00 95.94 206 GLY A N 1
ATOM 1588 C CA . GLY A 1 206 ? -23.082 8.257 26.799 1.00 95.94 206 GLY A CA 1
ATOM 1589 C C . GLY A 1 206 ? -23.357 7.492 25.502 1.00 95.94 206 GLY A C 1
ATOM 1590 O O . GLY A 1 206 ? -23.238 6.267 25.486 1.00 95.94 206 GLY A O 1
ATOM 1591 N N . GLN A 1 207 ? -23.677 8.189 24.406 1.00 94.88 207 GLN A N 1
ATOM 1592 C CA . GLN A 1 207 ? -23.866 7.566 23.094 1.00 94.88 207 GLN A CA 1
ATOM 1593 C C . GLN A 1 207 ? -22.552 6.981 22.560 1.00 94.88 207 GLN A C 1
ATOM 1595 O O . GLN A 1 207 ? -22.549 5.829 22.124 1.00 94.88 207 GLN A O 1
ATOM 1600 N N . TYR A 1 208 ? -21.453 7.737 22.652 1.00 96.06 208 TYR A N 1
ATOM 1601 C CA . TYR A 1 208 ? -20.111 7.278 22.275 1.00 96.06 208 TYR A CA 1
ATOM 1602 C C . TYR A 1 208 ? -19.717 6.016 23.058 1.00 96.06 208 TYR A C 1
ATOM 1604 O O . TYR A 1 208 ? -19.470 4.962 22.471 1.00 96.06 208 TYR A O 1
ATOM 1612 N N . VAL A 1 209 ? -19.776 6.074 24.395 1.00 96.88 209 VAL A N 1
ATOM 1613 C CA . VAL A 1 209 ? -19.420 4.934 25.260 1.00 96.88 209 VAL A CA 1
ATOM 1614 C C . VAL A 1 209 ? -20.326 3.726 24.993 1.00 96.88 209 VAL A C 1
ATOM 1616 O O . VAL A 1 209 ? -19.867 2.584 25.016 1.00 96.88 209 VAL A O 1
ATOM 1619 N N . SER A 1 210 ? -21.614 3.946 24.707 1.00 96.12 210 SER A N 1
ATOM 1620 C CA . SER A 1 210 ? -22.547 2.864 24.374 1.00 96.12 210 SER A CA 1
ATOM 1621 C C . SER A 1 210 ? -22.185 2.162 23.063 1.00 96.12 210 SER A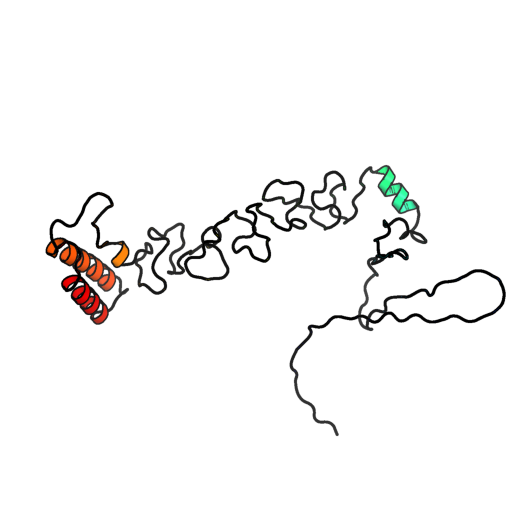 C 1
ATOM 1623 O O . SER A 1 210 ? -22.255 0.931 22.997 1.00 96.12 210 SER A O 1
ATOM 1625 N N . LYS A 1 211 ? -21.773 2.917 22.039 1.00 96.31 211 LYS A N 1
ATOM 1626 C CA . LYS A 1 211 ? -21.339 2.363 20.754 1.00 96.31 211 LYS A CA 1
ATOM 1627 C C . LYS A 1 211 ? -19.991 1.646 20.880 1.00 96.31 211 LYS A C 1
ATOM 1629 O O . LYS A 1 211 ? -19.912 0.500 20.444 1.00 96.31 211 LYS A O 1
ATOM 1634 N N . MET A 1 212 ? -19.020 2.219 21.598 1.00 96.88 212 MET A N 1
ATOM 1635 C CA . MET A 1 212 ? -17.767 1.538 21.972 1.00 96.88 212 MET A CA 1
ATOM 1636 C C . MET A 1 212 ? -18.037 0.196 22.659 1.00 96.88 212 MET A C 1
ATOM 1638 O O . MET A 1 212 ? -17.501 -0.838 22.267 1.00 96.88 212 MET A O 1
ATOM 1642 N N . ALA A 1 213 ? -18.947 0.174 23.639 1.00 97.69 213 ALA A N 1
ATOM 1643 C CA . ALA A 1 213 ? -19.318 -1.055 24.337 1.00 97.69 213 ALA A CA 1
ATOM 1644 C C . ALA A 1 213 ? -19.950 -2.103 23.423 1.00 97.69 213 ALA A C 1
ATOM 1646 O O . ALA A 1 213 ? -19.829 -3.299 23.692 1.00 97.69 213 ALA A O 1
ATOM 1647 N N . LYS A 1 214 ? -20.683 -1.671 22.393 1.00 97.56 214 LYS A N 1
ATOM 1648 C CA . LYS A 1 214 ? -21.288 -2.575 21.419 1.00 97.56 214 LYS A CA 1
ATOM 1649 C C . LYS A 1 214 ? -20.203 -3.237 20.572 1.00 97.56 214 LYS A C 1
ATOM 1651 O O . LYS A 1 214 ? -20.189 -4.463 20.521 1.00 97.56 214 LYS A O 1
ATOM 1656 N N . GLU A 1 215 ? -19.290 -2.459 19.997 1.00 97.44 215 GLU A N 1
ATOM 1657 C CA . GLU A 1 215 ? -18.234 -3.006 19.137 1.00 97.44 215 GLU A CA 1
ATOM 1658 C C . GLU A 1 215 ? -17.220 -3.841 19.924 1.00 97.44 215 GLU A C 1
ATOM 1660 O O . GLU A 1 215 ? -16.949 -4.980 19.553 1.00 97.44 215 GLU A O 1
ATOM 1665 N N . ALA A 1 216 ? -16.790 -3.393 21.107 1.00 97.94 216 ALA A N 1
ATOM 1666 C CA . ALA A 1 216 ? -15.899 -4.186 21.958 1.00 97.94 216 ALA A CA 1
ATOM 1667 C C . ALA A 1 216 ? -16.521 -5.539 22.374 1.00 97.94 216 ALA A C 1
ATOM 1669 O O . ALA A 1 216 ? -15.828 -6.550 22.496 1.00 97.94 216 ALA A O 1
ATOM 1670 N N . LYS A 1 217 ? -17.849 -5.613 22.555 1.00 98.12 217 LYS A N 1
ATOM 1671 C CA . LYS A 1 217 ? -18.538 -6.899 22.782 1.00 98.12 217 LYS A CA 1
ATOM 1672 C C . LYS A 1 217 ? -18.531 -7.788 21.541 1.00 98.12 217 LYS A C 1
ATOM 1674 O O . LYS A 1 217 ? -18.453 -9.006 21.702 1.00 98.12 217 LYS A O 1
ATOM 1679 N N . THR A 1 218 ? -18.645 -7.208 20.346 1.00 98.00 218 THR A N 1
ATOM 1680 C CA . THR A 1 218 ? -18.540 -7.936 19.075 1.00 98.00 218 THR A CA 1
ATOM 1681 C C . THR A 1 218 ? -17.159 -8.576 18.948 1.00 98.00 218 THR A C 1
ATOM 1683 O O . THR A 1 218 ? -17.090 -9.794 18.797 1.00 98.00 218 THR A O 1
ATOM 1686 N N . PHE A 1 219 ? -16.087 -7.807 19.164 1.00 98.19 219 PHE A N 1
ATOM 1687 C CA . PHE A 1 219 ? -14.704 -8.303 19.116 1.00 98.19 219 PHE A CA 1
ATOM 1688 C C . PHE A 1 219 ? -14.472 -9.430 20.125 1.00 98.19 219 PHE A C 1
ATOM 1690 O O . PHE A 1 219 ? -13.952 -10.493 19.791 1.00 98.19 219 PHE A O 1
ATOM 1697 N N . ARG A 1 220 ? -14.961 -9.263 21.360 1.00 97.94 220 ARG A N 1
ATOM 1698 C CA . ARG A 1 220 ? -14.856 -10.309 22.389 1.00 97.94 220 ARG A CA 1
ATOM 1699 C C . ARG A 1 220 ? -15.629 -11.577 22.016 1.00 97.94 220 ARG A C 1
ATOM 1701 O O . ARG A 1 220 ? -15.216 -12.677 22.363 1.00 97.94 220 ARG A O 1
ATOM 1708 N N . LYS A 1 221 ? -16.774 -11.443 21.336 1.00 97.75 221 LYS A N 1
ATOM 1709 C CA . LYS A 1 221 ? -17.563 -12.588 20.848 1.00 97.75 221 LYS A CA 1
ATOM 1710 C C . LYS A 1 221 ? -16.855 -13.315 19.701 1.00 97.75 221 LYS A C 1
ATOM 1712 O O . LYS A 1 221 ? -17.006 -14.527 19.597 1.00 97.75 221 LYS A O 1
ATOM 1717 N N . GLN A 1 222 ? -16.111 -12.588 18.873 1.00 97.19 222 GLN A N 1
ATOM 1718 C CA . GLN A 1 222 ? -15.269 -13.144 17.811 1.00 97.19 222 GLN A CA 1
ATOM 1719 C C . GLN A 1 222 ? -13.968 -13.760 18.349 1.00 97.19 222 GLN A C 1
ATOM 1721 O O . GLN A 1 222 ? -13.302 -14.481 17.622 1.00 97.19 222 GLN A O 1
ATOM 1726 N N . GLY A 1 223 ? -13.636 -13.532 19.624 1.00 97.06 223 GLY A N 1
ATOM 1727 C CA . GLY A 1 223 ? -12.408 -14.037 20.240 1.00 97.06 223 GLY A CA 1
ATOM 1728 C C . GLY A 1 223 ? -11.173 -13.184 19.948 1.00 97.06 223 GLY A C 1
ATOM 1729 O O . GLY A 1 223 ? -10.082 -13.587 20.328 1.00 97.06 223 GLY A O 1
ATOM 1730 N N . LEU A 1 224 ? -11.357 -12.014 19.329 1.00 97.06 224 LEU A N 1
ATOM 1731 C CA . LEU A 1 224 ? -10.289 -11.080 18.963 1.00 97.06 224 LEU A CA 1
ATOM 1732 C C . LEU A 1 224 ? -9.673 -10.404 20.190 1.00 97.06 224 LEU A C 1
ATOM 1734 O O . LEU A 1 224 ? -8.479 -10.152 20.234 1.00 97.06 224 LEU A O 1
ATOM 1738 N N . ILE A 1 225 ? -10.497 -10.149 21.209 1.00 97.75 225 ILE A N 1
ATOM 1739 C CA . ILE A 1 225 ? -10.047 -9.600 22.489 1.00 97.75 225 ILE A CA 1
ATOM 1740 C C . ILE A 1 225 ? -10.538 -10.453 23.655 1.00 97.75 225 ILE A C 1
ATOM 1742 O O . ILE A 1 225 ? -11.618 -11.056 23.617 1.00 97.75 225 ILE A O 1
ATOM 1746 N N . ASN A 1 226 ? -9.777 -10.457 24.741 1.00 97.81 226 ASN A N 1
ATOM 1747 C CA . ASN A 1 226 ? -10.115 -11.128 25.986 1.00 97.81 226 ASN A CA 1
ATOM 1748 C C . ASN A 1 226 ? -10.918 -10.222 26.947 1.00 97.81 226 ASN A C 1
ATOM 1750 O O . ASN A 1 226 ? -11.237 -9.060 26.683 1.00 97.81 226 ASN A O 1
ATOM 1754 N N . GLN A 1 227 ? -11.301 -10.777 28.102 1.00 97.19 227 GLN A N 1
ATOM 1755 C CA . GLN A 1 227 ? -12.096 -10.054 29.100 1.00 97.19 227 GLN A CA 1
ATOM 1756 C C . GLN A 1 227 ? -11.353 -8.860 29.716 1.00 97.19 227 GLN A C 1
ATOM 1758 O O . GLN A 1 227 ? -12.000 -7.890 30.110 1.00 97.19 227 GLN A O 1
ATOM 1763 N N . TRP A 1 228 ? -10.030 -8.939 29.842 1.00 97.12 228 TRP A N 1
ATOM 1764 C CA . TRP A 1 228 ? -9.225 -7.876 30.429 1.00 97.12 228 TRP A CA 1
ATOM 1765 C C . TRP A 1 228 ? -9.075 -6.701 29.455 1.00 97.12 228 TRP A C 1
ATOM 1767 O O . TRP A 1 228 ? -9.393 -5.576 29.833 1.00 97.12 228 TRP A O 1
ATOM 1777 N N . GLU A 1 229 ? -8.741 -6.962 28.189 1.00 97.56 229 GLU A N 1
ATOM 1778 C CA . GLU A 1 229 ? -8.710 -5.952 27.115 1.00 97.56 229 GLU A CA 1
ATOM 1779 C C . GLU A 1 229 ? -10.046 -5.230 26.973 1.00 97.56 229 GLU A C 1
ATOM 1781 O O . GLU A 1 229 ? -10.090 -4.002 26.943 1.00 97.56 229 GLU A O 1
ATOM 1786 N N . PHE A 1 230 ? -11.155 -5.977 26.985 1.00 97.88 230 PHE A N 1
ATOM 1787 C CA . PHE A 1 230 ? -12.493 -5.391 26.963 1.00 97.88 230 PHE A CA 1
ATOM 1788 C C . PHE A 1 230 ? -12.697 -4.368 28.094 1.00 97.88 230 PHE A C 1
ATOM 1790 O O . PHE A 1 230 ? -13.235 -3.284 27.867 1.00 97.88 230 PHE A O 1
ATOM 1797 N N . LEU A 1 231 ? -12.283 -4.696 29.324 1.00 97.56 231 LEU A N 1
ATOM 1798 C CA . LEU A 1 231 ? -12.420 -3.785 30.462 1.00 97.56 231 LEU A CA 1
ATOM 1799 C C . LEU A 1 231 ? -11.521 -2.554 30.310 1.00 97.56 231 LEU A C 1
ATOM 1801 O O . LEU A 1 231 ? -11.976 -1.449 30.603 1.00 97.56 231 LEU A O 1
ATOM 1805 N N . THR A 1 232 ? -10.297 -2.731 29.812 1.00 97.31 232 THR A N 1
ATOM 1806 C CA . THR A 1 232 ? -9.354 -1.638 29.536 1.00 97.31 232 THR A CA 1
ATOM 1807 C C . THR A 1 232 ? -9.912 -0.669 28.492 1.00 97.31 232 THR A C 1
ATOM 1809 O O . THR A 1 232 ? -9.946 0.537 28.739 1.00 97.31 232 THR A O 1
ATOM 1812 N N . ILE A 1 233 ? -10.443 -1.182 27.376 1.00 96.56 233 ILE A N 1
ATOM 1813 C CA . ILE A 1 233 ? -11.086 -0.379 26.322 1.00 96.56 233 ILE A CA 1
ATOM 1814 C C . ILE A 1 233 ? -12.264 0.415 26.896 1.00 96.56 233 ILE A C 1
ATOM 1816 O O . ILE A 1 233 ? -12.383 1.620 26.674 1.00 96.56 233 ILE A O 1
ATOM 1820 N N . MET A 1 234 ? -13.125 -0.236 27.685 1.00 97.56 234 MET A N 1
ATOM 1821 C CA . MET A 1 234 ? -14.283 0.430 28.284 1.00 97.56 234 MET A CA 1
ATOM 1822 C C . MET A 1 234 ? -13.900 1.483 29.326 1.00 97.56 234 MET A C 1
ATOM 1824 O O . MET A 1 234 ? -14.564 2.518 29.420 1.00 97.56 234 MET A O 1
ATOM 1828 N N . GLN A 1 235 ? -12.839 1.244 30.098 1.00 97.62 235 GLN A N 1
ATOM 1829 C CA . GLN A 1 235 ? -12.306 2.216 31.048 1.00 97.62 235 GLN A CA 1
ATOM 1830 C C . GLN A 1 235 ? -11.743 3.445 30.324 1.00 97.62 235 GLN A C 1
ATOM 1832 O O . GLN A 1 235 ? -12.052 4.568 30.723 1.00 97.62 235 GLN A O 1
ATOM 1837 N N . ALA A 1 236 ? -10.978 3.246 29.246 1.00 96.75 236 ALA A N 1
ATOM 1838 C CA . ALA A 1 236 ? -10.451 4.333 28.426 1.00 96.75 236 ALA A CA 1
ATOM 1839 C C . ALA A 1 236 ? -11.581 5.153 27.781 1.00 96.75 236 ALA A C 1
ATOM 1841 O O . ALA A 1 236 ? -11.609 6.378 27.914 1.00 96.75 236 ALA A O 1
ATOM 1842 N N . ALA A 1 237 ? -12.576 4.490 27.180 1.00 96.75 237 ALA A N 1
ATOM 1843 C CA . ALA A 1 237 ? -13.727 5.158 26.574 1.00 96.75 237 ALA A CA 1
ATOM 1844 C C . ALA A 1 237 ? -14.496 6.025 27.588 1.00 96.75 237 ALA A C 1
ATOM 1846 O O . ALA A 1 237 ? -14.822 7.172 27.287 1.00 96.75 237 ALA A O 1
ATOM 1847 N N . ALA A 1 238 ? -14.730 5.520 28.805 1.00 96.56 238 ALA A N 1
ATOM 1848 C CA . ALA A 1 238 ? -15.430 6.251 29.867 1.00 96.56 238 ALA A CA 1
ATOM 1849 C C . ALA A 1 238 ? -14.646 7.458 30.419 1.00 96.56 238 ALA A C 1
ATOM 1851 O O . ALA A 1 238 ? -15.239 8.377 30.983 1.00 96.56 238 ALA A O 1
ATOM 1852 N N . GLN A 1 239 ? -13.317 7.453 30.295 1.00 96.88 239 GLN A N 1
ATOM 1853 C CA . GLN A 1 239 ? -12.454 8.557 30.731 1.00 96.88 239 GLN A CA 1
ATOM 1854 C C . GLN A 1 239 ? -12.170 9.565 29.606 1.00 96.88 239 GLN A C 1
ATOM 1856 O O . GLN A 1 239 ? -11.769 10.696 29.887 1.00 96.88 239 GLN A O 1
ATOM 1861 N N . SER A 1 240 ? -12.421 9.184 28.350 1.00 96.06 240 SER A N 1
ATOM 1862 C CA . SER A 1 240 ? -12.164 10.004 27.163 1.00 96.06 240 SER A CA 1
ATOM 1863 C C . SER A 1 240 ? -12.946 11.325 27.147 1.00 96.06 240 SER A C 1
ATOM 1865 O O . SER A 1 240 ? -13.920 11.525 27.883 1.00 96.06 240 SER A O 1
ATOM 1867 N N . ALA A 1 241 ? -12.519 12.253 26.289 1.00 95.19 241 ALA A N 1
ATOM 1868 C CA . ALA A 1 241 ? -13.257 13.480 25.994 1.00 95.19 241 ALA A CA 1
ATOM 1869 C C . ALA A 1 241 ? -14.309 13.307 24.880 1.00 95.19 241 ALA A C 1
ATOM 1871 O O . ALA A 1 241 ? -15.073 14.234 24.627 1.00 95.19 241 ALA A O 1
ATOM 1872 N N . CYS A 1 242 ? -14.375 12.135 24.242 1.00 93.88 242 CYS A N 1
ATOM 1873 C CA . CYS A 1 242 ? -15.183 11.905 23.048 1.00 93.88 242 CYS A CA 1
ATOM 1874 C C . CYS A 1 242 ? -16.682 12.043 23.327 1.00 93.88 242 CYS A C 1
ATOM 1876 O O . CYS A 1 242 ? -17.202 11.517 24.316 1.00 93.88 242 CYS A O 1
ATOM 1878 N N . GLY A 1 243 ? -17.379 12.770 22.454 1.00 87.00 243 GLY A N 1
ATOM 1879 C CA . GLY A 1 243 ? -18.808 13.064 22.579 1.00 87.00 243 GLY A CA 1
ATOM 1880 C C . GLY A 1 243 ? -19.212 13.948 23.765 1.00 87.00 243 GLY A C 1
ATOM 1881 O O . GLY A 1 243 ? -20.390 13.951 24.119 1.00 87.00 243 GLY A O 1
ATOM 1882 N N . LYS A 1 244 ? -18.277 14.650 24.417 1.00 88.75 244 LYS A N 1
ATOM 1883 C CA . LYS A 1 244 ? -18.604 15.638 25.460 1.00 88.75 244 LYS A CA 1
ATOM 1884 C C . LYS A 1 244 ? -19.118 16.956 24.894 1.00 88.75 244 LYS A C 1
ATOM 1886 O O . LYS A 1 244 ? -18.732 17.308 23.761 1.00 88.75 244 LYS A O 1
#

Foldseek 3Di:
DDDDDDDDDDDDDDDQDWDWDDDDDDDDDDDDDTDTDGDDDPDDDDDDPDDDQDAPPVRDGDDPPPPPPPDDCVVVVVCVVVVADQQCPQPDRCVRALDRNDRDVVQDQQCPDSHHCRPDQQRNPLPDGCVRALDSRHRDVPSDQQCPDSHHLVPDQQSQPQPAGPVQAPCSRDHRPAQADNNRDHLCRCQPLQANDPPGAAQALVSSLVSSLVVLVVCVVVVSDDPVVSVVSSVCSNVDPRRD